Protein AF-A0A2N2WS55-F1 (afdb_monomer)

Nearest PDB structures (foldseek):
  6uf2-assembly1_A  TM=2.578E-01  e=1.483E+00  Synechococcus elongatus PCC 7942 = FACHB-805
  8h7g-assembly1_D  TM=1.633E-01  e=1.801E+00  Homo sapiens
  8a3t-assembly1_T  TM=1.792E-01  e=5.427E+00  Saccharomyces cerevisiae

Structure (mmCIF, N/CA/C/O backbone):
data_AF-A0A2N2WS55-F1
#
_entry.id   AF-A0A2N2WS55-F1
#
loop_
_atom_site.group_PDB
_atom_site.id
_atom_site.type_symbol
_atom_site.label_atom_id
_atom_site.label_alt_id
_atom_site.label_comp_id
_atom_site.label_asym_id
_atom_site.label_entity_id
_atom_site.label_seq_id
_atom_site.pdbx_PDB_ins_code
_atom_site.Cartn_x
_atom_site.Cartn_y
_atom_site.Cartn_z
_atom_site.occupancy
_atom_site.B_iso_or_equiv
_atom_site.auth_seq_id
_atom_site.auth_comp_id
_atom_site.auth_asym_id
_atom_site.auth_atom_id
_atom_site.pdbx_PDB_model_num
ATOM 1 N N . MET A 1 1 ? -8.236 -23.530 -29.341 1.00 35.84 1 MET A N 1
ATOM 2 C CA . MET A 1 1 ? -8.474 -22.969 -27.996 1.00 35.84 1 MET A CA 1
ATOM 3 C C . MET A 1 1 ? -8.747 -21.494 -28.173 1.00 35.84 1 MET A C 1
ATOM 5 O O . MET A 1 1 ? -7.917 -20.788 -28.735 1.00 35.84 1 MET A O 1
ATOM 9 N N . GLU A 1 2 ? -9.977 -21.110 -27.869 1.00 28.36 2 GLU A N 1
ATOM 10 C CA . GLU A 1 2 ? -10.623 -19.877 -28.305 1.00 28.36 2 GLU A CA 1
ATOM 11 C C . GLU A 1 2 ? -9.921 -18.624 -27.778 1.00 28.36 2 GLU A C 1
ATOM 13 O O . GLU A 1 2 ? -9.619 -18.494 -26.592 1.00 28.36 2 GLU A O 1
ATOM 18 N N . GLY A 1 3 ? -9.668 -17.687 -28.695 1.00 39.53 3 GLY A N 1
ATOM 19 C CA . GLY A 1 3 ? -9.249 -16.332 -28.374 1.00 39.53 3 GLY A CA 1
ATOM 20 C C . GLY A 1 3 ? -10.393 -15.612 -27.678 1.00 39.53 3 GLY A C 1
ATOM 21 O O . GLY A 1 3 ? -11.258 -15.031 -28.332 1.00 39.53 3 GLY A O 1
ATOM 22 N N . ASN A 1 4 ? -10.398 -15.678 -26.350 1.00 35.69 4 ASN A N 1
ATOM 23 C CA . ASN A 1 4 ? -11.355 -14.964 -25.529 1.00 35.69 4 ASN A CA 1
ATOM 24 C C . ASN A 1 4 ? -11.135 -13.459 -25.742 1.00 35.69 4 ASN A C 1
ATOM 26 O O . ASN A 1 4 ? -10.085 -12.910 -25.395 1.00 35.69 4 ASN A O 1
ATOM 30 N N . ARG A 1 5 ? -12.096 -12.810 -26.406 1.00 43.97 5 ARG A N 1
ATOM 31 C CA . ARG A 1 5 ? -12.112 -11.362 -26.616 1.00 43.97 5 ARG A CA 1
ATOM 32 C C . ARG A 1 5 ? -12.033 -10.701 -25.244 1.00 43.97 5 ARG A C 1
ATOM 34 O O . ARG A 1 5 ? -12.877 -10.932 -24.388 1.00 43.97 5 ARG A O 1
ATOM 41 N N . THR A 1 6 ? -11.001 -9.891 -25.047 1.00 48.38 6 THR A N 1
ATOM 42 C CA . THR A 1 6 ? -10.741 -9.076 -23.858 1.00 48.38 6 THR A CA 1
ATOM 43 C C . THR A 1 6 ? -11.878 -8.073 -23.637 1.00 48.38 6 THR A C 1
ATOM 45 O O . THR A 1 6 ? -11.770 -6.916 -24.030 1.00 48.38 6 THR A O 1
ATOM 48 N N . SER A 1 7 ? -12.988 -8.504 -23.040 1.00 55.56 7 SER A N 1
ATOM 49 C CA . SER A 1 7 ? -14.155 -7.670 -22.717 1.00 55.56 7 SER A CA 1
ATOM 50 C C . SER A 1 7 ? -14.023 -6.995 -21.344 1.00 55.56 7 SER A C 1
ATOM 52 O O . SER A 1 7 ? -14.990 -6.900 -20.592 1.00 55.56 7 SER A O 1
ATOM 54 N N . GLY A 1 8 ? -12.809 -6.583 -20.980 1.00 60.34 8 GLY A N 1
ATOM 55 C CA . GLY A 1 8 ? -12.537 -5.791 -19.784 1.00 60.34 8 GLY A CA 1
ATOM 56 C C . GLY A 1 8 ? -12.102 -4.390 -20.194 1.00 60.34 8 GLY A C 1
ATOM 57 O O . GLY A 1 8 ? -11.302 -4.242 -21.115 1.00 60.34 8 GLY A O 1
ATOM 58 N N . ASN A 1 9 ? -12.601 -3.355 -19.518 1.00 67.50 9 ASN A N 1
ATOM 59 C CA . ASN A 1 9 ? -11.996 -2.030 -19.619 1.00 67.50 9 ASN A CA 1
ATOM 60 C C . ASN A 1 9 ? -10.645 -2.106 -18.903 1.00 67.50 9 ASN A C 1
ATOM 62 O O . ASN A 1 9 ? -10.599 -2.243 -17.684 1.00 67.50 9 ASN A O 1
ATOM 66 N N . TYR A 1 10 ? -9.547 -2.102 -19.652 1.00 72.62 10 TYR A N 1
ATOM 67 C CA . TYR A 1 10 ? -8.195 -2.070 -19.097 1.00 72.62 10 TYR A CA 1
ATOM 68 C C . TYR A 1 10 ? -7.650 -0.648 -19.191 1.00 72.62 10 TYR A C 1
ATOM 70 O O . TYR A 1 10 ? -7.889 0.045 -20.176 1.00 72.62 10 TYR A O 1
ATOM 78 N N . LEU A 1 11 ? -6.879 -0.227 -18.185 1.00 72.62 11 LEU A N 1
ATOM 79 C CA . LEU A 1 11 ? -6.215 1.081 -18.198 1.00 72.62 11 LEU A CA 1
ATOM 80 C C . LEU A 1 11 ? -5.216 1.204 -19.365 1.00 72.62 11 LEU A C 1
ATOM 82 O O . LEU A 1 11 ? -5.016 2.291 -19.896 1.00 72.62 11 LEU A O 1
ATOM 86 N N . TYR A 1 12 ? -4.618 0.079 -19.772 1.00 77.19 12 TYR A N 1
ATOM 87 C CA . TYR A 1 12 ? -3.685 -0.011 -20.891 1.00 77.19 12 TYR A CA 1
ATOM 88 C C . TYR A 1 12 ? -4.018 -1.212 -21.786 1.00 77.19 12 TYR A C 1
ATOM 90 O O . TYR A 1 12 ? -4.469 -2.243 -21.278 1.00 77.19 12 TYR A O 1
ATOM 98 N N . PRO A 1 13 ? -3.742 -1.144 -23.101 1.00 83.38 13 PRO A N 1
ATOM 99 C CA . PRO A 1 13 ? -3.872 -2.301 -23.979 1.00 83.38 13 PRO A CA 1
ATOM 100 C C . PRO A 1 13 ? -2.900 -3.421 -23.568 1.00 83.38 13 PRO A C 1
ATOM 102 O O . PRO A 1 13 ? -1.682 -3.258 -23.657 1.00 83.38 13 PRO A O 1
ATOM 105 N N . ILE A 1 14 ? -3.427 -4.584 -23.163 1.00 84.12 14 ILE A N 1
ATOM 106 C CA . ILE A 1 14 ? -2.631 -5.709 -22.620 1.00 84.12 14 ILE A CA 1
ATOM 107 C C . ILE A 1 14 ? -1.525 -6.159 -23.582 1.00 84.12 14 ILE A C 1
ATOM 109 O O . ILE A 1 14 ? -0.404 -6.445 -23.160 1.00 84.12 14 ILE A O 1
ATOM 113 N N . ASN A 1 15 ? -1.819 -6.198 -24.884 1.00 85.88 15 ASN A N 1
ATOM 114 C CA . ASN A 1 15 ? -0.849 -6.616 -25.896 1.00 85.88 15 ASN A CA 1
ATOM 115 C C . ASN A 1 15 ? 0.336 -5.638 -25.977 1.00 85.88 15 ASN A C 1
ATOM 117 O O . ASN A 1 15 ? 1.485 -6.069 -25.999 1.00 85.88 15 ASN A O 1
ATOM 121 N N . GLN A 1 16 ? 0.071 -4.326 -25.953 1.00 87.19 16 GLN A N 1
ATOM 122 C CA . GLN A 1 16 ? 1.128 -3.307 -25.980 1.00 87.19 16 GLN A CA 1
ATOM 123 C C . GLN A 1 16 ? 1.955 -3.330 -24.696 1.00 87.19 16 GLN A C 1
ATOM 125 O O . GLN A 1 16 ? 3.177 -3.193 -24.745 1.00 87.19 16 GLN A O 1
ATOM 130 N N . LEU A 1 17 ? 1.300 -3.543 -23.551 1.00 88.25 17 LEU A N 1
ATOM 131 C CA . LEU A 1 17 ? 1.981 -3.666 -22.270 1.00 88.25 17 LEU A CA 1
ATOM 132 C C . LEU A 1 17 ? 2.880 -4.908 -22.228 1.00 88.25 17 LEU A C 1
ATOM 134 O O . LEU A 1 17 ? 4.011 -4.818 -21.761 1.00 88.25 17 LEU A O 1
ATOM 138 N N . SER A 1 18 ? 2.412 -6.039 -22.761 1.00 91.25 18 SER A N 1
ATOM 139 C CA . SER A 1 18 ? 3.186 -7.285 -22.805 1.00 91.25 18 SER A CA 1
ATOM 140 C C . SER A 1 18 ? 4.452 -7.144 -23.649 1.00 91.25 18 SER A C 1
ATOM 142 O O . SER A 1 18 ? 5.532 -7.527 -23.198 1.00 91.25 18 SER A O 1
ATOM 144 N N . GLU A 1 19 ? 4.349 -6.524 -24.827 1.00 90.75 19 GLU A N 1
ATOM 145 C CA . GLU A 1 19 ? 5.512 -6.266 -25.686 1.00 90.75 19 GLU A CA 1
ATOM 146 C C . GLU A 1 19 ? 6.464 -5.227 -25.079 1.00 90.75 19 GLU A C 1
ATOM 148 O O . GLU A 1 19 ? 7.679 -5.430 -25.067 1.00 90.75 19 GLU A O 1
ATOM 153 N N . SER A 1 20 ? 5.927 -4.146 -24.502 1.00 91.06 20 SER A N 1
ATOM 154 C CA . SER A 1 20 ? 6.742 -3.110 -23.852 1.00 91.06 20 SER A CA 1
ATOM 155 C C . SER A 1 20 ? 7.509 -3.671 -22.653 1.00 91.06 20 SER A C 1
ATOM 157 O O . SER A 1 20 ? 8.705 -3.411 -22.501 1.00 91.06 20 SER A O 1
ATOM 159 N N . PHE A 1 21 ? 6.847 -4.483 -21.825 1.00 93.38 21 PHE A N 1
ATOM 160 C CA . PHE A 1 21 ? 7.465 -5.136 -20.674 1.00 93.38 21 PHE A CA 1
ATOM 161 C C . PHE A 1 21 ? 8.551 -6.123 -21.108 1.00 93.38 21 PHE A C 1
ATOM 163 O O . PHE A 1 21 ? 9.670 -6.062 -20.598 1.00 93.38 21 PHE A O 1
ATOM 170 N N . LYS A 1 22 ? 8.257 -6.980 -22.093 1.00 94.50 22 LYS A N 1
ATOM 171 C CA . LYS A 1 22 ? 9.228 -7.912 -22.683 1.00 94.50 22 LYS A CA 1
ATOM 172 C C . LYS A 1 22 ? 10.479 -7.180 -23.170 1.00 94.50 22 LYS A C 1
ATOM 174 O O . LYS A 1 22 ? 11.591 -7.584 -22.828 1.00 94.50 22 LYS A O 1
ATOM 179 N N . ALA A 1 23 ? 10.310 -6.097 -23.930 1.00 93.00 23 ALA A N 1
ATOM 180 C CA . ALA A 1 23 ? 11.423 -5.316 -24.459 1.00 93.00 23 ALA A CA 1
ATOM 181 C C . ALA A 1 23 ? 12.286 -4.714 -23.338 1.00 93.00 23 ALA A C 1
ATOM 183 O O . ALA A 1 23 ? 13.502 -4.914 -23.322 1.00 93.00 23 ALA A O 1
ATOM 184 N N . GLN A 1 24 ? 11.663 -4.033 -22.370 1.00 94.69 24 GLN A N 1
ATOM 185 C CA . GLN A 1 24 ? 12.387 -3.399 -21.263 1.00 94.69 24 GLN A CA 1
ATOM 186 C C . GLN A 1 24 ? 13.094 -4.421 -20.365 1.00 94.69 24 GLN A C 1
ATOM 188 O O . GLN A 1 24 ? 14.257 -4.229 -20.001 1.00 94.69 24 GLN A O 1
ATOM 193 N N . PHE A 1 25 ? 12.421 -5.523 -20.031 1.00 95.38 25 PHE A N 1
ATOM 194 C CA . PHE A 1 25 ? 12.982 -6.567 -19.181 1.00 95.38 25 PHE A CA 1
ATOM 195 C C . PHE A 1 25 ? 14.177 -7.254 -19.848 1.00 95.38 25 PHE A C 1
ATOM 197 O O . PHE A 1 25 ? 15.249 -7.347 -19.248 1.00 95.38 25 PHE A O 1
ATOM 204 N N . LEU A 1 26 ? 14.028 -7.698 -21.101 1.00 95.19 26 LEU A N 1
ATOM 205 C CA . LEU A 1 26 ? 15.097 -8.404 -21.808 1.00 95.19 26 LEU A CA 1
ATOM 206 C C . LEU A 1 26 ? 16.283 -7.490 -22.133 1.00 95.19 26 LEU A C 1
ATOM 208 O O . LEU A 1 26 ? 17.421 -7.963 -22.144 1.00 95.19 26 LEU A O 1
ATOM 212 N N . ASP A 1 27 ? 16.057 -6.200 -22.388 1.00 94.75 27 ASP A N 1
ATOM 213 C CA . ASP A 1 27 ? 17.151 -5.240 -22.547 1.00 94.75 27 ASP A CA 1
ATOM 214 C C . ASP A 1 27 ? 17.912 -5.024 -21.226 1.00 94.75 27 ASP A C 1
ATOM 216 O O . ASP A 1 27 ? 19.143 -5.121 -21.190 1.00 94.75 27 ASP A O 1
ATOM 220 N N . SER A 1 28 ? 17.196 -4.844 -20.112 1.00 95.69 28 SER A N 1
ATOM 221 C CA . SER A 1 28 ? 17.802 -4.746 -18.775 1.00 95.69 28 SER A CA 1
ATOM 222 C C . SER A 1 28 ? 18.598 -6.008 -18.401 1.00 95.69 28 SER A C 1
ATOM 224 O O . SER A 1 28 ? 19.742 -5.926 -17.932 1.00 95.69 28 SER A O 1
ATOM 226 N N . LEU A 1 29 ? 18.050 -7.190 -18.703 1.00 95.38 29 LEU A N 1
ATOM 227 C CA . LEU A 1 29 ? 18.714 -8.477 -18.501 1.00 95.38 29 LEU A CA 1
ATOM 228 C C . LEU A 1 29 ? 19.998 -8.583 -19.336 1.00 95.38 29 LEU A C 1
ATOM 230 O O . LEU A 1 29 ? 21.058 -8.893 -18.793 1.00 95.38 29 LEU A O 1
ATOM 234 N N . LYS A 1 30 ? 19.945 -8.246 -20.633 1.00 94.62 30 LYS A N 1
ATOM 235 C CA . LYS A 1 30 ? 21.127 -8.215 -21.518 1.00 94.62 30 LYS A CA 1
ATOM 236 C C . LYS A 1 30 ? 22.213 -7.275 -21.001 1.00 94.62 30 LYS A C 1
ATOM 238 O O . LYS A 1 30 ? 23.398 -7.597 -21.086 1.00 94.62 30 LYS A O 1
ATOM 243 N N . ARG A 1 31 ? 21.848 -6.089 -20.503 1.00 94.94 31 ARG A N 1
ATOM 244 C CA . ARG A 1 31 ? 22.815 -5.139 -19.919 1.00 94.94 31 ARG A CA 1
ATOM 245 C C . ARG A 1 31 ? 23.494 -5.736 -18.687 1.00 94.94 31 ARG A C 1
ATOM 247 O O . ARG A 1 31 ? 24.709 -5.625 -18.556 1.00 94.94 31 ARG A O 1
ATOM 254 N N . THR A 1 32 ? 22.732 -6.403 -17.826 1.00 95.56 32 THR A N 1
ATOM 255 C CA . THR A 1 32 ? 23.257 -7.043 -16.611 1.00 95.56 32 THR A CA 1
ATOM 256 C C . THR A 1 32 ? 24.177 -8.221 -16.938 1.00 95.56 32 THR A C 1
ATOM 258 O O . THR A 1 32 ? 25.280 -8.299 -16.405 1.00 95.56 32 THR A O 1
ATOM 261 N N . LEU A 1 33 ? 23.781 -9.091 -17.871 1.00 94.62 33 LEU A N 1
ATOM 262 C CA . LEU A 1 33 ? 24.584 -10.245 -18.290 1.00 94.62 33 LEU A CA 1
ATOM 263 C C . LEU A 1 33 ? 25.893 -9.842 -18.975 1.00 94.62 33 LEU A C 1
ATOM 265 O O . LEU A 1 33 ? 26.915 -10.488 -18.754 1.00 94.62 33 LEU A O 1
ATOM 269 N N . ARG A 1 34 ? 25.886 -8.758 -19.763 1.00 94.00 34 ARG A N 1
ATOM 270 C CA . ARG A 1 34 ? 27.109 -8.195 -20.357 1.00 94.00 34 ARG A CA 1
ATOM 271 C C . ARG A 1 34 ? 28.075 -7.670 -19.299 1.00 94.00 34 ARG A C 1
ATOM 273 O O . ARG A 1 34 ? 29.259 -7.956 -19.390 1.00 94.00 34 ARG A O 1
ATOM 280 N N . LYS A 1 35 ? 27.575 -6.972 -18.274 1.00 95.25 35 LYS A N 1
ATOM 281 C CA . LYS A 1 35 ? 28.405 -6.496 -17.151 1.00 95.25 35 LYS A CA 1
ATOM 282 C C . LYS A 1 35 ? 29.045 -7.629 -16.345 1.00 95.25 35 LYS A C 1
ATOM 284 O O . LYS A 1 35 ? 30.077 -7.414 -15.732 1.00 95.25 35 LYS A O 1
ATOM 289 N N . GLN A 1 36 ? 28.413 -8.800 -16.314 1.00 94.62 36 GLN A N 1
ATOM 290 C CA . GLN A 1 36 ? 28.923 -9.983 -15.620 1.00 94.62 36 GLN A CA 1
ATOM 291 C C . GLN A 1 36 ? 29.721 -10.923 -16.536 1.00 94.62 36 GLN A C 1
ATOM 293 O O . GLN A 1 36 ? 30.057 -12.016 -16.098 1.00 94.62 36 GLN A O 1
ATOM 298 N N . GLU A 1 37 ? 29.942 -10.556 -17.805 1.00 92.62 37 GLU A N 1
ATOM 299 C CA . GLU A 1 37 ? 30.615 -11.387 -18.820 1.00 92.62 37 GLU A CA 1
ATOM 300 C C . GLU A 1 37 ? 29.962 -12.766 -19.065 1.00 92.62 37 GLU A C 1
ATOM 302 O O . GLU A 1 37 ? 30.536 -13.652 -19.688 1.00 92.62 37 GLU A O 1
ATOM 307 N N . LYS A 1 38 ? 28.702 -12.949 -18.649 1.00 93.50 38 LYS A N 1
ATOM 308 C CA . LYS A 1 38 ? 27.941 -14.208 -18.789 1.00 93.50 38 LYS A CA 1
ATOM 309 C C . LYS A 1 38 ? 27.056 -14.246 -20.032 1.00 93.50 38 LYS A C 1
ATOM 311 O O . LYS A 1 38 ? 26.247 -15.155 -20.189 1.00 93.50 38 LYS A O 1
ATOM 316 N N . MET A 1 39 ? 27.159 -13.251 -20.912 1.00 91.62 39 MET A N 1
ATOM 317 C CA . MET A 1 39 ? 26.261 -13.119 -22.063 1.00 91.62 39 MET A CA 1
ATOM 318 C C . MET A 1 39 ? 26.332 -14.326 -23.010 1.00 91.62 39 MET A C 1
ATOM 320 O O . MET A 1 39 ? 25.302 -14.732 -23.539 1.00 91.62 39 MET A O 1
ATOM 324 N N . SER A 1 40 ? 27.516 -14.911 -23.193 1.00 90.75 40 SER A N 1
ATOM 325 C CA . SER A 1 40 ? 27.724 -16.097 -24.033 1.00 90.75 40 SER A CA 1
ATOM 326 C C . SER A 1 40 ? 26.955 -17.318 -23.521 1.00 90.75 40 SER A C 1
ATOM 328 O O . SER A 1 40 ? 26.331 -18.014 -24.311 1.00 90.75 40 SER A O 1
ATOM 330 N N . LEU A 1 41 ? 26.922 -17.527 -22.201 1.00 92.38 41 LEU A N 1
ATOM 331 C CA . LEU A 1 41 ? 26.254 -18.671 -21.564 1.00 92.38 41 LEU A CA 1
ATOM 332 C C . LEU A 1 41 ? 24.728 -18.646 -21.721 1.00 92.38 41 LEU A C 1
ATOM 334 O O . LEU A 1 41 ? 24.087 -19.690 -21.723 1.00 92.38 41 LEU A O 1
ATOM 338 N N . PHE A 1 42 ? 24.140 -17.452 -21.824 1.00 92.50 42 PHE A N 1
ATOM 339 C CA . PHE A 1 42 ? 22.687 -17.263 -21.857 1.00 92.50 42 PHE A CA 1
ATOM 340 C C . PHE A 1 42 ? 22.180 -16.726 -23.196 1.00 92.50 42 PHE A C 1
ATOM 342 O O . PHE A 1 42 ? 21.001 -16.382 -23.298 1.00 92.50 42 PHE A O 1
ATOM 349 N N . PHE A 1 43 ? 23.039 -16.627 -24.216 1.00 92.12 43 PHE A N 1
ATOM 350 C CA . PHE A 1 43 ? 22.680 -16.014 -25.492 1.00 92.12 43 PHE A CA 1
ATOM 351 C C . PHE A 1 43 ? 21.456 -16.694 -26.111 1.00 92.12 43 PHE A C 1
ATOM 353 O O . PHE A 1 43 ? 20.457 -16.022 -26.371 1.00 92.12 43 PHE A O 1
ATOM 360 N N . ASP A 1 44 ? 21.489 -18.019 -26.245 1.00 93.00 44 ASP A N 1
ATOM 361 C CA . ASP A 1 44 ? 20.403 -18.790 -26.855 1.00 93.00 44 ASP A CA 1
ATOM 362 C C . ASP A 1 44 ? 19.104 -18.693 -26.052 1.00 93.00 44 ASP A C 1
ATOM 364 O O . ASP A 1 44 ? 18.036 -18.462 -26.620 1.00 93.00 44 ASP A O 1
ATOM 368 N N . THR A 1 45 ? 19.190 -18.756 -24.722 1.00 94.06 45 THR A N 1
ATOM 369 C CA . THR A 1 45 ? 18.036 -18.607 -23.822 1.00 94.06 45 THR A CA 1
ATOM 370 C C . THR A 1 45 ? 17.398 -17.227 -23.950 1.00 94.06 45 THR A C 1
ATOM 372 O O . THR A 1 45 ? 16.173 -17.101 -24.004 1.00 94.06 45 THR A O 1
ATOM 375 N N . VAL A 1 46 ? 18.216 -16.176 -24.045 1.00 93.69 46 VAL A N 1
ATOM 376 C CA . VAL A 1 46 ? 17.729 -14.811 -24.253 1.00 93.69 46 VAL A CA 1
ATOM 377 C C . VAL A 1 46 ? 17.066 -14.695 -25.625 1.00 93.69 46 VAL A C 1
ATOM 379 O O . VAL A 1 46 ? 15.966 -14.152 -25.709 1.00 93.69 46 VAL A O 1
ATOM 382 N N . GLN A 1 47 ? 17.670 -15.230 -26.690 1.00 93.50 47 GLN A N 1
ATOM 383 C CA . GLN A 1 47 ? 17.062 -15.220 -28.027 1.00 93.50 47 GLN A CA 1
ATOM 384 C C . GLN A 1 47 ? 15.744 -16.002 -28.070 1.00 93.50 47 GLN A C 1
ATOM 386 O O . GLN A 1 47 ? 14.776 -15.548 -28.681 1.00 93.50 47 GLN A O 1
ATOM 391 N N . MET A 1 48 ? 15.669 -17.138 -27.378 1.00 95.38 48 MET A N 1
ATOM 392 C CA . MET A 1 48 ? 14.433 -17.900 -27.220 1.00 95.38 48 MET A CA 1
ATOM 393 C C . MET A 1 48 ? 13.364 -17.064 -26.507 1.00 95.38 48 MET A C 1
ATOM 395 O O . MET A 1 48 ? 12.243 -16.962 -27.000 1.00 95.38 48 MET A O 1
ATOM 399 N N . ALA A 1 49 ? 13.719 -16.362 -25.426 1.00 93.88 49 ALA A N 1
ATOM 400 C CA . ALA A 1 49 ? 12.799 -15.475 -24.716 1.00 93.88 49 ALA A CA 1
ATOM 401 C C . ALA A 1 49 ? 12.288 -14.304 -25.583 1.00 93.88 49 ALA A C 1
ATOM 403 O O . ALA A 1 49 ? 11.138 -13.886 -25.419 1.00 93.88 49 ALA A O 1
ATOM 404 N N . TYR A 1 50 ? 13.094 -13.804 -26.531 1.00 92.62 50 TYR A N 1
ATOM 405 C CA . TYR A 1 50 ? 12.654 -12.823 -27.537 1.00 92.62 50 TYR A CA 1
ATOM 406 C C . TYR A 1 50 ? 11.647 -13.403 -28.538 1.00 92.62 50 TYR A C 1
ATOM 408 O O . TYR A 1 50 ? 10.784 -12.667 -29.013 1.00 92.62 50 TYR A O 1
ATOM 416 N N . LYS A 1 51 ? 11.727 -14.696 -28.863 1.00 92.81 51 LYS A N 1
ATOM 417 C CA . LYS A 1 51 ? 10.797 -15.356 -29.796 1.00 92.81 51 LYS A CA 1
ATOM 418 C C . LYS A 1 51 ? 9.492 -15.780 -29.124 1.00 92.81 51 LYS A C 1
ATOM 420 O O . LYS A 1 51 ? 8.450 -15.800 -29.773 1.00 92.81 51 LYS A O 1
ATOM 425 N N . THR A 1 52 ? 9.528 -16.078 -27.828 1.00 93.44 52 THR A N 1
ATOM 426 C CA . THR A 1 52 ? 8.337 -16.455 -27.063 1.00 93.44 52 THR A CA 1
ATOM 427 C C . THR A 1 52 ? 7.334 -15.301 -26.997 1.00 93.44 52 THR A C 1
ATOM 429 O O . THR A 1 52 ? 7.701 -14.126 -26.867 1.00 93.44 52 THR A O 1
ATOM 432 N N . ARG A 1 53 ? 6.041 -15.635 -27.070 1.00 91.06 53 ARG A N 1
ATOM 433 C CA . ARG A 1 53 ? 4.949 -14.692 -26.813 1.00 91.06 53 ARG A CA 1
ATOM 434 C C . ARG A 1 53 ? 4.809 -14.487 -25.308 1.00 91.06 53 ARG A C 1
ATOM 436 O O . ARG A 1 53 ? 4.541 -15.440 -24.583 1.00 91.06 53 ARG A O 1
ATOM 443 N N . TRP A 1 54 ? 4.986 -13.252 -24.850 1.00 93.44 54 TRP A N 1
ATOM 444 C CA . TRP A 1 54 ? 4.811 -12.905 -23.442 1.00 93.44 54 TRP A CA 1
ATOM 445 C C . TRP A 1 54 ? 3.359 -12.506 -23.201 1.00 93.44 54 TRP A C 1
ATOM 447 O O . TRP A 1 54 ? 2.748 -11.830 -24.027 1.00 93.44 54 TRP A O 1
ATOM 457 N N . VAL A 1 55 ? 2.810 -12.938 -22.071 1.00 89.50 55 VAL A N 1
ATOM 458 C CA . VAL A 1 55 ? 1.469 -12.561 -21.624 1.00 89.50 55 VAL A CA 1
ATOM 459 C C . VAL A 1 55 ? 1.618 -11.948 -20.244 1.00 89.50 55 VAL A C 1
ATOM 461 O O . VAL A 1 55 ? 2.024 -12.626 -19.302 1.00 89.50 55 VAL A O 1
ATOM 464 N N . VAL A 1 56 ? 1.322 -10.657 -20.130 1.00 87.19 56 VAL A N 1
ATOM 465 C CA . VAL A 1 56 ? 1.249 -9.985 -18.833 1.00 87.19 56 VAL A CA 1
ATOM 466 C C . VAL A 1 56 ? -0.156 -10.167 -18.277 1.00 87.19 56 VAL A C 1
ATOM 468 O O . VAL A 1 56 ? -1.146 -9.878 -18.948 1.00 87.19 56 VAL A O 1
ATOM 471 N N . HIS A 1 57 ? -0.239 -10.646 -17.037 1.00 83.19 57 HIS A N 1
ATOM 472 C CA . HIS A 1 57 ? -1.496 -10.677 -16.308 1.00 83.19 57 HIS A CA 1
ATOM 473 C C . HIS A 1 57 ? -1.871 -9.252 -15.893 1.00 83.19 57 HIS A C 1
ATOM 475 O O . HIS A 1 57 ? -1.203 -8.641 -15.057 1.00 83.19 57 HIS A O 1
ATOM 481 N N . CYS A 1 58 ? -2.943 -8.728 -16.479 1.00 78.81 58 CYS A N 1
ATOM 482 C CA . CYS A 1 58 ? -3.539 -7.464 -16.075 1.00 78.81 58 CYS A CA 1
ATOM 483 C C . CYS A 1 58 ? -4.930 -7.720 -15.525 1.00 78.81 58 CYS A C 1
ATOM 485 O O . CYS A 1 58 ? -5.756 -8.351 -16.182 1.00 78.81 58 CYS A O 1
ATOM 487 N N . GLU A 1 59 ? -5.201 -7.170 -14.349 1.00 78.19 59 GLU A N 1
ATOM 488 C CA . GLU A 1 59 ? -6.570 -7.048 -13.876 1.00 78.19 59 GLU A CA 1
ATOM 489 C C . GLU A 1 59 ? -7.262 -5.909 -14.644 1.00 78.19 59 GLU A C 1
ATOM 491 O O . GLU A 1 59 ? -6.613 -4.906 -14.977 1.00 78.19 59 GLU A O 1
ATOM 496 N N . PRO A 1 60 ? -8.555 -6.052 -14.985 1.00 75.31 60 PRO A N 1
ATOM 497 C CA . PRO A 1 60 ? -9.325 -4.955 -15.557 1.00 75.31 60 PRO A CA 1
ATOM 498 C C . PRO A 1 60 ? -9.252 -3.740 -14.631 1.00 75.31 60 PRO A C 1
ATOM 500 O O . PRO A 1 60 ? -9.130 -3.884 -13.411 1.00 75.31 60 PRO A O 1
ATOM 503 N N . SER A 1 61 ? -9.301 -2.536 -15.209 1.00 67.94 61 SER A N 1
ATOM 504 C CA . SER A 1 61 ? -9.295 -1.310 -14.414 1.00 67.94 61 SER A CA 1
ATOM 505 C C . SER A 1 61 ? -10.388 -1.414 -13.361 1.00 67.94 61 SER A C 1
ATOM 507 O O . SER A 1 61 ? -11.494 -1.861 -13.683 1.00 67.94 61 SER A O 1
ATOM 509 N N . LEU A 1 62 ? -10.068 -1.009 -12.126 1.00 63.72 62 LEU A N 1
ATOM 510 C CA . LEU A 1 62 ? -11.041 -0.873 -11.047 1.00 63.72 62 LEU A CA 1
ATOM 511 C C . LEU A 1 62 ? -12.324 -0.280 -11.644 1.00 63.72 62 LEU A C 1
ATOM 513 O O . LEU A 1 62 ? -12.257 0.746 -12.324 1.00 63.72 62 LEU A O 1
ATOM 517 N N . ALA A 1 63 ? -13.457 -0.967 -11.457 1.00 66.50 63 ALA A N 1
ATOM 518 C CA . ALA A 1 63 ? -14.773 -0.496 -11.897 1.00 66.50 63 ALA A CA 1
ATOM 519 C C . ALA A 1 63 ? -14.953 0.996 -11.562 1.00 66.50 63 ALA A C 1
ATOM 521 O O . ALA A 1 63 ? -14.328 1.416 -10.604 1.00 66.50 63 ALA A O 1
ATOM 522 N N . ASN A 1 64 ? -15.777 1.738 -12.323 1.00 72.00 64 ASN A N 1
ATOM 523 C CA . ASN A 1 64 ? -16.235 3.139 -12.146 1.00 72.00 64 ASN A CA 1
ATOM 524 C C . ASN A 1 64 ? -15.343 4.086 -11.290 1.00 72.00 64 ASN A C 1
ATOM 526 O O . ASN A 1 64 ? -15.023 3.806 -10.140 1.00 72.00 64 ASN A O 1
ATOM 530 N N . ALA A 1 65 ? -15.062 5.298 -11.781 1.00 77.88 65 ALA A N 1
ATOM 531 C CA . ALA A 1 65 ? -14.428 6.379 -11.016 1.00 77.88 65 ALA A CA 1
ATOM 532 C C . ALA A 1 65 ? -14.896 6.481 -9.543 1.00 77.88 65 ALA A C 1
ATOM 534 O O . ALA A 1 65 ? -14.056 6.619 -8.655 1.00 77.88 65 ALA A O 1
ATOM 535 N N . ASP A 1 66 ? -16.190 6.297 -9.255 1.00 80.94 66 ASP A N 1
ATOM 536 C CA . ASP A 1 66 ? -16.725 6.274 -7.883 1.00 80.94 66 ASP A CA 1
ATOM 537 C C . ASP A 1 66 ? -16.072 5.222 -6.976 1.00 80.94 66 ASP A C 1
ATOM 539 O O . ASP A 1 66 ? -15.784 5.478 -5.805 1.00 80.94 66 ASP A O 1
ATOM 543 N N . HIS A 1 67 ? -15.817 4.022 -7.495 1.00 79.56 67 HIS A N 1
ATOM 544 C CA . HIS A 1 67 ? -15.170 2.953 -6.742 1.00 79.56 67 HIS A CA 1
ATOM 545 C C . HIS A 1 67 ? -13.690 3.265 -6.508 1.00 79.56 67 HIS A C 1
ATOM 547 O O . HIS A 1 67 ? -13.190 3.003 -5.415 1.00 79.56 67 HIS A O 1
ATOM 553 N N . VAL A 1 68 ? -13.009 3.898 -7.469 1.00 80.12 68 VAL A N 1
ATOM 554 C CA . VAL A 1 68 ? -11.632 4.390 -7.290 1.00 80.12 68 VAL A CA 1
ATOM 555 C C . VAL A 1 68 ? -11.580 5.481 -6.222 1.00 80.12 68 VAL A C 1
ATOM 557 O O . VAL A 1 68 ? -10.746 5.409 -5.320 1.00 80.12 68 VAL A O 1
ATOM 560 N N . VAL A 1 69 ? -12.499 6.451 -6.258 1.00 81.88 69 VAL A N 1
ATOM 561 C CA . VAL A 1 69 ? -12.595 7.507 -5.237 1.00 81.88 69 VAL A CA 1
ATOM 562 C C . VAL A 1 69 ? -12.908 6.905 -3.870 1.00 81.88 69 VAL A C 1
ATOM 564 O O . VAL A 1 69 ? -12.255 7.242 -2.883 1.00 81.88 69 VAL A O 1
ATOM 567 N N . LYS A 1 70 ? -13.852 5.962 -3.792 1.00 82.38 70 LYS A N 1
ATOM 568 C CA . LYS A 1 70 ? -14.198 5.264 -2.548 1.00 82.38 70 LYS A CA 1
ATOM 569 C C . LYS A 1 70 ? -13.042 4.421 -2.016 1.00 82.38 70 LYS A C 1
ATOM 571 O O . LYS A 1 70 ? -12.869 4.344 -0.799 1.00 82.38 70 LYS A O 1
ATOM 576 N N . TYR A 1 71 ? -12.275 3.785 -2.898 1.00 81.25 71 TYR A N 1
ATOM 577 C CA . TYR A 1 71 ? -11.065 3.054 -2.545 1.00 81.25 71 TYR A CA 1
ATOM 578 C C . TYR A 1 71 ? -10.043 4.033 -1.966 1.00 81.25 71 TYR A C 1
ATOM 580 O O . TYR A 1 71 ? -9.729 3.943 -0.782 1.00 81.25 71 TYR A O 1
ATOM 588 N N . LEU A 1 72 ? -9.624 5.042 -2.733 1.00 78.62 72 LEU A N 1
ATOM 589 C CA . LEU A 1 72 ? -8.642 6.040 -2.301 1.00 78.62 72 LEU A CA 1
ATOM 590 C C . LEU A 1 72 ? -9.056 6.737 -1.001 1.00 78.62 72 LEU A C 1
ATOM 592 O O . LEU A 1 72 ? -8.262 6.781 -0.067 1.00 78.62 72 LEU A O 1
ATOM 596 N N . GLY A 1 73 ? -10.307 7.187 -0.889 1.00 80.19 73 GLY A N 1
ATOM 597 C CA . GLY A 1 73 ? -10.841 7.827 0.314 1.00 80.19 73 GLY A CA 1
ATOM 598 C C . GLY A 1 73 ? -10.749 6.945 1.563 1.00 80.19 73 GLY A C 1
ATOM 599 O O . GLY A 1 73 ? -10.495 7.438 2.663 1.00 80.19 73 GLY A O 1
ATOM 600 N N . GLN A 1 74 ? -10.891 5.623 1.420 1.00 77.38 74 GLN A N 1
ATOM 601 C CA . GLN A 1 74 ? -10.657 4.706 2.537 1.00 77.38 74 GLN A CA 1
ATOM 602 C C . GLN A 1 74 ? -9.180 4.659 2.932 1.00 77.38 74 GLN A C 1
ATOM 604 O O . GLN A 1 74 ? -8.896 4.679 4.126 1.00 77.38 74 GLN A O 1
ATOM 609 N N . TYR A 1 75 ? -8.250 4.652 1.977 1.00 74.25 75 TYR A N 1
ATOM 610 C CA . TYR A 1 75 ? -6.813 4.639 2.277 1.00 74.25 75 TYR A CA 1
ATOM 611 C C . TYR A 1 75 ? -6.301 5.966 2.839 1.00 74.25 75 TYR A C 1
ATOM 613 O O . TYR A 1 75 ? -5.363 5.961 3.634 1.00 74.25 75 TYR A O 1
ATOM 621 N N . THR A 1 76 ? -6.907 7.098 2.478 1.00 76.19 76 THR A N 1
ATOM 622 C CA . THR A 1 76 ? -6.509 8.411 3.001 1.00 76.19 76 THR A CA 1
ATOM 623 C C . THR A 1 76 ? -7.079 8.662 4.397 1.00 76.19 76 THR A C 1
ATOM 625 O O . THR A 1 76 ? -6.350 9.078 5.302 1.00 76.19 76 THR A O 1
ATOM 628 N N . HIS A 1 77 ? -8.361 8.359 4.617 1.00 72.88 77 HIS A N 1
ATOM 629 C CA . HIS A 1 77 ? -9.045 8.735 5.856 1.00 72.88 77 HIS A CA 1
ATOM 630 C C . HIS A 1 77 ? -9.083 7.633 6.914 1.00 72.88 77 HIS A C 1
ATOM 632 O O . HIS A 1 77 ? -9.073 7.950 8.103 1.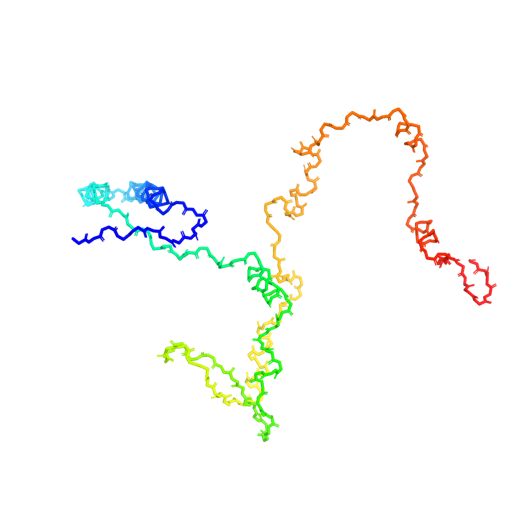00 72.88 77 HIS A O 1
ATOM 638 N N . ARG A 1 78 ? -9.105 6.347 6.541 1.00 73.38 78 ARG A N 1
ATOM 639 C CA . ARG A 1 78 ? -9.189 5.270 7.542 1.00 73.38 78 ARG A CA 1
ATOM 640 C C . ARG A 1 78 ? -7.818 4.945 8.135 1.00 73.38 78 ARG A C 1
ATOM 642 O O . ARG A 1 78 ? -6.770 5.155 7.521 1.00 73.38 78 ARG A O 1
ATOM 649 N N . VAL A 1 79 ? -7.843 4.496 9.387 1.00 77.50 79 VAL A N 1
ATOM 650 C CA . VAL A 1 79 ? -6.686 3.973 10.136 1.00 77.50 79 VAL A CA 1
ATOM 651 C C . VAL A 1 79 ? -6.657 2.440 9.959 1.00 77.50 79 VAL A C 1
ATOM 653 O O . VAL A 1 79 ? -7.310 1.916 9.058 1.00 77.50 79 VAL A O 1
ATOM 656 N N . ALA A 1 80 ? -5.920 1.718 10.804 1.00 83.50 80 ALA A N 1
ATOM 657 C CA . ALA A 1 80 ? -5.769 0.261 10.819 1.00 83.50 80 ALA A CA 1
ATOM 658 C C . ALA A 1 80 ? -7.083 -0.531 10.679 1.00 83.50 80 ALA A C 1
ATOM 660 O O . ALA A 1 80 ? -7.163 -1.503 9.929 1.00 83.50 80 ALA A O 1
ATOM 661 N N . ILE A 1 81 ? -8.120 -0.136 11.426 1.00 88.81 81 ILE A N 1
ATOM 662 C CA . ILE A 1 81 ? -9.389 -0.859 11.516 1.00 88.81 81 ILE A CA 1
ATOM 663 C C . ILE A 1 81 ? -10.548 0.111 11.768 1.00 88.81 81 ILE A C 1
ATOM 665 O O . ILE A 1 81 ? -10.378 1.166 12.370 1.00 88.81 81 ILE A O 1
ATOM 669 N N . THR A 1 82 ? -11.740 -0.229 11.279 1.00 87.00 82 THR A N 1
ATOM 670 C CA . THR A 1 82 ? -12.974 0.535 11.520 1.00 87.00 82 THR A CA 1
ATOM 671 C C . THR A 1 82 ? -13.703 0.023 12.757 1.00 87.00 82 THR A C 1
ATOM 673 O O . THR A 1 82 ? -13.802 -1.193 12.903 1.00 87.00 82 THR A O 1
ATOM 676 N N . ASN A 1 83 ? -14.355 0.901 13.525 1.00 88.75 83 ASN A N 1
ATOM 677 C CA . ASN A 1 83 ? -15.122 0.514 14.722 1.00 88.75 83 ASN A CA 1
ATOM 678 C C . ASN A 1 83 ? -16.148 -0.596 14.460 1.00 88.75 83 ASN A C 1
ATOM 680 O O . ASN A 1 83 ? -16.227 -1.527 15.241 1.00 88.75 83 ASN A O 1
ATOM 684 N N . LYS A 1 84 ? -16.836 -0.591 13.306 1.00 90.19 84 LYS A N 1
ATOM 685 C CA . LYS A 1 84 ? -17.799 -1.654 12.948 1.00 90.19 84 LYS A CA 1
ATOM 686 C C . LYS A 1 84 ? -17.212 -3.072 12.887 1.00 90.19 84 LYS A C 1
ATOM 688 O O . LYS A 1 84 ? -17.956 -4.032 12.741 1.00 90.19 84 LYS A O 1
ATOM 693 N N . ARG A 1 85 ? -15.882 -3.197 12.818 1.00 92.19 85 ARG A N 1
ATOM 694 C CA . ARG A 1 85 ? -15.192 -4.491 12.782 1.00 92.19 85 ARG A CA 1
ATOM 695 C C . ARG A 1 85 ? -14.832 -4.970 14.179 1.00 92.19 85 ARG A C 1
ATOM 697 O O . ARG A 1 85 ? -14.502 -6.138 14.290 1.00 92.19 85 ARG A O 1
ATOM 704 N N . ILE A 1 86 ? -14.870 -4.113 15.195 1.00 94.94 86 ILE A N 1
ATOM 705 C CA . ILE A 1 86 ? -14.707 -4.509 16.592 1.00 94.94 86 ILE A CA 1
ATOM 706 C C . ILE A 1 86 ? -16.065 -5.039 17.046 1.00 94.94 86 ILE A C 1
ATOM 708 O O . ILE A 1 86 ? -17.064 -4.333 16.951 1.00 94.94 86 ILE A O 1
ATOM 712 N N . LEU A 1 87 ? -16.095 -6.308 17.437 1.00 96.38 87 LEU A N 1
ATOM 713 C CA . LEU A 1 87 ? -17.306 -7.008 17.850 1.00 96.38 87 LEU A CA 1
ATOM 714 C C . LEU A 1 87 ? -17.512 -6.916 19.356 1.00 96.38 87 LEU A C 1
ATOM 716 O O . LEU A 1 87 ? -18.640 -6.734 19.793 1.00 96.38 87 LEU A O 1
ATOM 720 N N . ASP A 1 88 ? -16.429 -7.043 20.123 1.00 96.19 88 ASP A N 1
ATOM 721 C CA . ASP A 1 88 ? -16.489 -7.069 21.580 1.00 96.19 88 ASP A CA 1
ATOM 722 C C . ASP A 1 88 ? -15.159 -6.638 22.213 1.00 96.19 88 ASP A C 1
ATOM 724 O O . ASP A 1 88 ? -14.084 -6.814 21.620 1.00 96.19 88 ASP A O 1
ATOM 728 N N . ILE A 1 89 ? -15.252 -6.068 23.415 1.00 95.69 89 ILE A N 1
ATOM 729 C CA . ILE A 1 89 ? -14.127 -5.699 24.274 1.00 95.69 89 ILE A CA 1
ATOM 730 C C . ILE A 1 89 ? -14.489 -6.117 25.701 1.00 95.69 89 ILE A C 1
ATOM 732 O O . ILE A 1 89 ? -15.191 -5.392 26.405 1.00 95.69 89 ILE A O 1
ATOM 736 N N . ALA A 1 90 ? -13.984 -7.270 26.127 1.00 94.88 90 ALA A N 1
ATOM 737 C CA . ALA A 1 90 ? -14.246 -7.845 27.441 1.00 94.88 90 ALA A CA 1
ATOM 738 C C . ALA A 1 90 ? -12.994 -8.551 27.974 1.00 94.88 90 ALA A C 1
ATOM 740 O O . ALA A 1 90 ? -12.156 -9.013 27.198 1.00 94.88 90 ALA A O 1
ATOM 741 N N . ASP A 1 91 ? -12.847 -8.606 29.300 1.00 94.12 91 ASP A N 1
ATOM 742 C CA . ASP A 1 91 ? -11.791 -9.363 29.995 1.00 94.12 91 ASP A CA 1
ATOM 743 C C . ASP A 1 91 ? -10.361 -9.072 29.504 1.00 94.12 91 ASP A C 1
ATOM 745 O O . ASP A 1 91 ? -9.524 -9.963 29.369 1.00 94.12 91 ASP A O 1
ATOM 749 N N . GLY A 1 92 ? -10.081 -7.806 29.181 1.00 94.50 92 GLY A N 1
ATOM 750 C CA . GLY A 1 92 ? -8.777 -7.386 28.662 1.00 94.50 92 GLY A CA 1
ATOM 751 C C . GLY A 1 92 ? -8.488 -7.839 27.228 1.00 94.50 92 GLY A C 1
ATOM 752 O O . GLY A 1 92 ? -7.378 -7.621 26.742 1.00 94.50 92 GLY A O 1
ATOM 753 N N . LYS A 1 93 ? -9.466 -8.415 26.524 1.00 96.88 93 LYS A N 1
ATOM 754 C CA . LYS A 1 93 ? -9.360 -8.896 25.145 1.00 96.88 93 LYS A CA 1
ATOM 755 C C . LYS A 1 93 ? -10.214 -8.064 24.199 1.00 96.88 93 LYS A C 1
ATOM 757 O O . LYS A 1 93 ? -11.213 -7.460 24.579 1.00 96.88 93 LYS A O 1
ATOM 762 N N . VAL A 1 94 ? -9.808 -8.047 22.935 1.00 97.25 94 VAL A N 1
ATOM 763 C CA . VAL A 1 94 ? -10.530 -7.378 21.850 1.00 97.25 94 VAL A CA 1
ATOM 764 C C . VAL A 1 94 ? -10.835 -8.401 20.771 1.00 97.25 94 VAL A C 1
ATOM 766 O O . VAL A 1 94 ? -9.918 -9.004 20.204 1.00 97.25 94 VAL A O 1
ATOM 769 N N . THR A 1 95 ? -12.118 -8.563 20.457 1.00 97.12 95 THR A N 1
ATOM 770 C CA . THR A 1 95 ? -12.594 -9.421 19.370 1.00 97.12 95 THR A CA 1
ATOM 771 C C . THR A 1 95 ? -12.980 -8.557 18.179 1.00 97.12 95 THR A C 1
ATOM 773 O O . THR A 1 95 ? -13.801 -7.649 18.293 1.00 97.12 95 THR A O 1
ATOM 776 N N . PHE A 1 96 ? -12.400 -8.826 17.011 1.00 96.12 96 PHE A N 1
ATOM 777 C CA . PHE A 1 96 ? -12.669 -8.069 15.792 1.00 96.12 96 PHE A CA 1
ATOM 778 C C . PHE A 1 96 ? -12.668 -8.953 14.543 1.00 96.12 96 PHE A C 1
ATOM 780 O O . PHE A 1 96 ? -12.020 -9.991 14.488 1.00 96.12 96 PHE A O 1
ATOM 787 N N . ILE A 1 97 ? -13.377 -8.533 13.498 1.00 95.44 97 ILE A N 1
ATOM 788 C CA . ILE A 1 97 ? -13.407 -9.232 12.212 1.00 95.44 97 ILE A CA 1
ATOM 789 C C . ILE A 1 97 ? -12.105 -8.965 11.454 1.00 95.44 97 ILE A C 1
ATOM 791 O O . ILE A 1 97 ? -11.836 -7.821 11.068 1.00 95.44 97 ILE A O 1
ATOM 795 N N . ALA A 1 98 ? -11.346 -10.012 11.141 1.00 92.31 98 ALA A N 1
ATOM 796 C CA . ALA A 1 98 ? -10.166 -9.997 10.276 1.00 92.31 98 ALA A CA 1
ATOM 797 C C . ALA A 1 98 ? -10.409 -10.808 8.990 1.00 92.31 98 ALA A C 1
ATOM 799 O O . ALA A 1 98 ? -11.271 -11.680 8.956 1.00 92.31 98 ALA A O 1
ATOM 800 N N . LYS A 1 99 ? -9.660 -10.505 7.922 1.00 91.06 99 LYS A N 1
ATOM 801 C CA . LYS A 1 99 ? -9.724 -11.256 6.661 1.00 91.06 99 LYS A CA 1
ATOM 802 C C . LYS A 1 99 ? -8.632 -12.323 6.680 1.00 91.06 99 LYS A C 1
ATOM 804 O O . LYS A 1 99 ? -7.458 -11.975 6.812 1.00 91.06 99 LYS A O 1
ATOM 809 N N . ASP A 1 100 ? -9.011 -13.587 6.572 1.00 89.69 100 ASP A N 1
ATOM 810 C CA . ASP A 1 100 ? -8.094 -14.723 6.613 1.00 89.69 100 ASP A CA 1
ATOM 811 C C . ASP A 1 100 ? -7.632 -15.088 5.200 1.00 89.69 100 ASP A C 1
ATOM 813 O O . ASP A 1 100 ? -8.294 -15.828 4.478 1.00 89.69 100 ASP A O 1
ATOM 817 N N . TYR A 1 101 ? -6.491 -14.542 4.777 1.00 85.50 101 TYR A N 1
ATOM 818 C CA . TYR A 1 101 ? -5.948 -14.788 3.436 1.00 85.50 101 TYR A CA 1
ATOM 819 C C . TYR A 1 101 ? -5.507 -16.237 3.200 1.00 85.50 101 TYR A C 1
ATOM 821 O O . TYR A 1 101 ? -5.338 -16.618 2.044 1.00 85.50 101 TYR A O 1
ATOM 829 N N . ARG A 1 102 ? -5.320 -17.042 4.255 1.00 86.75 102 ARG A N 1
ATOM 830 C CA . ARG A 1 102 ? -4.968 -18.465 4.112 1.00 86.75 102 ARG A CA 1
ATOM 831 C C . ARG A 1 102 ? -6.199 -19.316 3.813 1.00 86.75 102 ARG A C 1
ATOM 833 O O . ARG A 1 102 ? -6.056 -20.383 3.231 1.00 86.75 102 ARG A O 1
ATOM 840 N N . ASP A 1 103 ? -7.383 -18.821 4.166 1.00 86.00 103 ASP A N 1
ATOM 841 C CA . ASP A 1 103 ? -8.663 -19.481 3.929 1.00 86.00 103 ASP A CA 1
ATOM 842 C C . ASP A 1 103 ? -9.567 -18.613 3.047 1.00 86.00 103 ASP A C 1
ATOM 844 O O . ASP A 1 103 ? -10.492 -17.946 3.516 1.00 86.00 103 ASP A O 1
ATOM 848 N N . ASN A 1 104 ? -9.232 -18.555 1.754 1.00 87.56 104 ASN A N 1
ATOM 849 C CA . ASN A 1 104 ? -10.008 -17.873 0.709 1.00 87.56 104 ASN A CA 1
ATOM 850 C C . ASN A 1 104 ? -10.384 -16.411 1.016 1.00 87.56 104 ASN A C 1
ATOM 852 O O . ASN A 1 104 ? -11.361 -15.878 0.488 1.00 87.56 104 ASN A O 1
ATOM 856 N N . ALA A 1 105 ? -9.598 -15.735 1.858 1.00 86.62 105 ALA A N 1
ATOM 857 C CA . ALA A 1 105 ? -9.850 -14.362 2.268 1.00 86.62 105 ALA A CA 1
ATOM 858 C C . ALA A 1 105 ? -11.238 -14.181 2.933 1.00 86.62 105 ALA A C 1
ATOM 860 O O . ALA A 1 105 ? -11.879 -13.135 2.783 1.00 86.62 105 ALA A O 1
ATOM 861 N N . ILE A 1 106 ? -11.701 -15.187 3.680 1.00 92.38 106 ILE A N 1
ATOM 862 C CA . ILE A 1 106 ? -12.966 -15.140 4.425 1.00 92.38 106 ILE A CA 1
ATOM 863 C C . ILE A 1 106 ? -12.833 -14.184 5.620 1.00 92.38 106 ILE A C 1
ATOM 865 O O . ILE A 1 106 ? -11.783 -14.080 6.254 1.00 92.38 106 ILE A O 1
ATOM 869 N N . ASN A 1 107 ? -13.908 -13.461 5.936 1.00 92.50 107 ASN A N 1
ATOM 870 C CA . ASN A 1 107 ? -13.972 -12.612 7.123 1.00 92.50 107 ASN A CA 1
ATOM 871 C C . ASN A 1 107 ? -14.312 -13.462 8.352 1.00 92.50 107 ASN A C 1
ATOM 873 O O . ASN A 1 107 ? -15.381 -14.067 8.392 1.00 92.50 107 ASN A O 1
ATOM 877 N N . LYS A 1 108 ? -13.436 -13.476 9.359 1.00 94.06 108 LYS A N 1
ATOM 878 C CA . LYS A 1 108 ? -13.603 -14.266 10.585 1.00 94.06 108 LYS A CA 1
ATOM 879 C C . LYS A 1 108 ? -13.370 -13.414 11.835 1.00 94.06 108 LYS A C 1
ATOM 881 O O . LYS A 1 108 ? -12.542 -12.499 11.787 1.00 94.06 108 LYS A O 1
ATOM 886 N N . PRO A 1 109 ? -14.070 -13.690 12.947 1.00 95.06 109 PRO A N 1
ATOM 887 C CA . PRO A 1 109 ? -13.745 -13.084 14.230 1.00 95.06 109 PRO A CA 1
ATOM 888 C C . PRO A 1 109 ? -12.373 -13.575 14.709 1.00 95.06 109 PRO A C 1
ATOM 890 O O . PRO A 1 109 ? -12.059 -14.761 14.634 1.00 95.06 109 PRO A O 1
ATOM 893 N N . VAL A 1 110 ? -11.555 -12.646 15.187 1.00 94.56 110 VAL A N 1
ATOM 894 C CA . VAL A 1 110 ? -10.241 -12.891 15.781 1.00 94.56 110 VAL A CA 1
ATOM 895 C C . VAL A 1 110 ? -10.191 -12.158 17.110 1.00 94.56 110 VAL A C 1
ATOM 897 O O . VAL A 1 110 ? -10.511 -10.971 17.176 1.00 94.56 110 VAL A O 1
ATOM 900 N N . THR A 1 111 ? -9.764 -12.861 18.152 1.00 96.56 111 THR A N 1
ATOM 901 C CA . THR A 1 111 ? -9.599 -12.306 19.495 1.00 96.56 111 THR A CA 1
ATOM 902 C C . THR A 1 111 ? -8.118 -12.187 19.814 1.00 96.56 111 THR A C 1
ATOM 904 O O . THR A 1 111 ? -7.353 -13.128 19.600 1.00 96.56 111 THR A O 1
ATOM 907 N N . LEU A 1 112 ? -7.707 -11.023 20.309 1.00 96.69 112 LEU A N 1
ATOM 908 C CA . LEU A 1 112 ? -6.349 -10.760 20.780 1.00 96.69 112 LEU A CA 1
ATOM 909 C C . LEU A 1 112 ? -6.392 -10.165 22.183 1.00 96.69 112 LEU A C 1
ATOM 911 O O . LEU A 1 112 ? -7.363 -9.506 22.554 1.00 96.69 112 LEU A O 1
ATOM 915 N N . GLU A 1 113 ? -5.297 -10.329 22.920 1.00 97.75 113 GLU A N 1
ATOM 916 C CA . GLU A 1 113 ? -5.037 -9.530 24.116 1.00 97.75 113 GLU A CA 1
ATOM 917 C C . GLU A 1 113 ? -5.062 -8.039 23.761 1.00 97.75 113 GLU A C 1
ATOM 919 O O . GLU A 1 113 ? -4.505 -7.620 22.738 1.00 97.75 113 GLU A O 1
ATOM 924 N N . GLY A 1 114 ? -5.684 -7.222 24.609 1.00 96.06 114 GLY A N 1
ATOM 925 C CA . GLY A 1 114 ? -5.862 -5.790 24.372 1.00 96.06 114 GLY A CA 1
ATOM 926 C C . GLY A 1 114 ? -4.534 -5.055 24.192 1.00 96.06 114 GLY A C 1
ATOM 927 O O . GLY A 1 114 ? -4.423 -4.178 23.335 1.00 96.06 114 GLY A O 1
ATOM 928 N N . VAL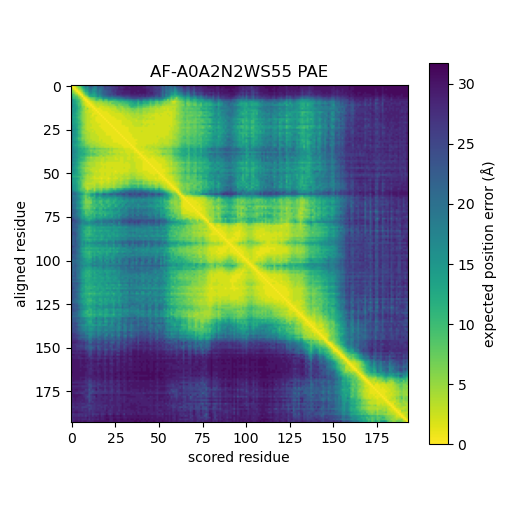 A 1 115 ? -3.492 -5.476 24.915 1.00 96.44 115 VAL A N 1
ATOM 929 C CA . VAL A 1 115 ? -2.129 -4.940 24.765 1.00 96.44 115 VAL A CA 1
ATOM 930 C C . VAL A 1 115 ? -1.564 -5.235 23.373 1.00 96.44 115 VAL A C 1
ATOM 932 O O . VAL A 1 115 ? -1.013 -4.342 22.730 1.00 96.44 115 VAL A O 1
ATOM 935 N N . GLU A 1 116 ? -1.735 -6.458 22.863 1.00 96.69 116 GLU A N 1
ATOM 936 C CA . GLU A 1 116 ? -1.261 -6.822 21.522 1.00 96.69 116 GLU A CA 1
ATOM 937 C C . GLU A 1 116 ? -2.091 -6.136 20.430 1.00 96.69 116 GLU A C 1
ATOM 939 O O . GLU A 1 116 ? -1.541 -5.696 19.416 1.00 96.69 116 GLU A O 1
ATOM 944 N N . PHE A 1 117 ? -3.400 -5.977 20.643 1.00 95.19 117 PHE A N 1
ATOM 945 C CA . PHE A 1 117 ? -4.253 -5.192 19.755 1.00 95.19 117 PHE A CA 1
ATOM 946 C C . PHE A 1 117 ? -3.767 -3.740 19.659 1.00 95.19 117 PHE A C 1
ATOM 948 O O . PHE A 1 117 ? -3.553 -3.242 18.552 1.00 95.19 117 PHE A O 1
ATOM 955 N N . LEU A 1 118 ? -3.520 -3.083 20.798 1.00 94.38 118 LEU A N 1
ATOM 956 C CA . LEU A 1 118 ? -2.997 -1.715 20.844 1.00 94.38 118 LEU A CA 1
ATOM 957 C C . LEU A 1 118 ? -1.621 -1.615 20.185 1.00 94.38 118 LEU A C 1
ATOM 959 O O . LEU A 1 118 ? -1.418 -0.730 19.356 1.00 94.38 118 LEU A O 1
ATOM 963 N N . ARG A 1 119 ? -0.705 -2.549 20.473 1.00 95.44 119 ARG A N 1
ATOM 964 C CA . ARG A 1 119 ? 0.622 -2.592 19.839 1.00 95.44 119 ARG A CA 1
ATOM 965 C C . ARG A 1 119 ? 0.522 -2.667 18.315 1.00 95.44 119 ARG A C 1
ATOM 967 O O . ARG A 1 119 ? 1.247 -1.966 17.620 1.00 95.44 119 ARG A O 1
ATOM 974 N N . ARG A 1 120 ? -0.382 -3.489 17.769 1.00 94.38 120 ARG A N 1
ATOM 975 C CA . ARG A 1 120 ? -0.606 -3.581 16.311 1.00 94.38 120 ARG A CA 1
ATOM 976 C C . ARG A 1 120 ? -1.301 -2.349 15.747 1.00 94.38 120 ARG A C 1
ATOM 978 O O . ARG A 1 120 ? -1.013 -1.937 14.622 1.00 94.38 120 ARG A O 1
ATOM 985 N N . PHE A 1 121 ? -2.215 -1.758 16.506 1.00 91.75 121 PHE A N 1
ATOM 986 C CA . PHE A 1 121 ? -2.911 -0.545 16.104 1.00 91.75 121 PHE A CA 1
ATOM 987 C C . PHE A 1 121 ? -1.932 0.626 15.960 1.00 91.75 121 PHE A C 1
ATOM 989 O O . PHE A 1 121 ? -1.948 1.315 14.939 1.00 91.75 121 PHE A O 1
ATOM 996 N N . THR A 1 122 ? -1.023 0.803 16.922 1.00 92.06 122 THR A N 1
ATOM 997 C CA . THR A 1 122 ? -0.045 1.900 16.912 1.00 92.06 122 THR A CA 1
ATOM 998 C C . THR A 1 122 ? 0.979 1.793 15.784 1.00 92.06 122 THR A C 1
ATOM 1000 O O . THR A 1 122 ? 1.461 2.827 15.335 1.00 92.06 122 THR A O 1
ATOM 10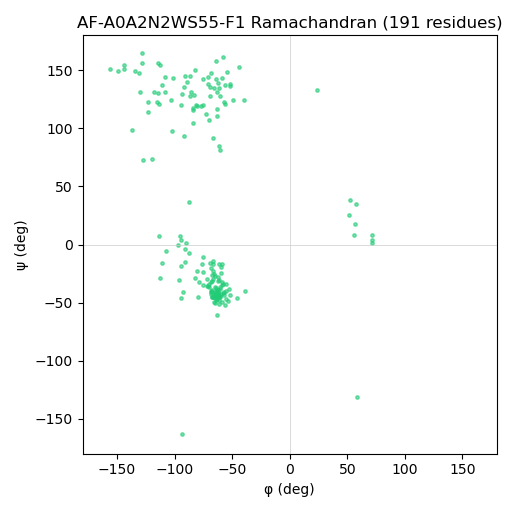03 N N . LEU A 1 123 ? 1.229 0.602 15.220 1.00 90.62 123 LEU A N 1
ATOM 1004 C CA . LEU A 1 123 ? 2.048 0.449 14.001 1.00 90.62 123 LEU A CA 1
ATOM 1005 C C . LEU A 1 123 ? 1.490 1.209 12.785 1.00 90.62 123 LEU A C 1
ATOM 1007 O O . LEU A 1 123 ? 2.220 1.460 11.830 1.00 90.62 123 LEU A O 1
ATOM 1011 N N . HIS A 1 124 ? 0.206 1.574 12.801 1.00 87.50 124 HIS A N 1
ATOM 1012 C CA . HIS A 1 124 ? -0.427 2.352 11.733 1.00 87.50 124 HIS A CA 1
ATOM 1013 C C . HIS A 1 124 ? -0.359 3.866 11.978 1.00 87.50 124 HIS A C 1
ATOM 1015 O O . HIS A 1 124 ? -0.805 4.647 11.132 1.00 87.50 124 HIS A O 1
ATOM 1021 N N . ILE A 1 125 ? 0.172 4.289 13.128 1.00 87.56 125 ILE A N 1
ATOM 1022 C CA . ILE A 1 125 ? 0.427 5.691 13.439 1.00 87.56 125 ILE A CA 1
ATOM 1023 C C . ILE A 1 125 ? 1.781 6.045 12.833 1.00 87.56 125 ILE A C 1
ATOM 1025 O O . ILE A 1 125 ? 2.816 5.482 13.182 1.00 87.56 125 ILE A O 1
ATOM 1029 N N . LEU A 1 126 ? 1.763 6.979 11.889 1.00 86.69 126 LEU A N 1
ATOM 1030 C CA . LEU A 1 126 ? 2.981 7.458 11.256 1.00 86.69 126 LEU A CA 1
ATOM 1031 C C . LEU A 1 126 ? 3.810 8.260 12.272 1.00 86.69 126 LEU A C 1
ATOM 1033 O O . LEU A 1 126 ? 3.240 9.094 12.982 1.00 86.69 126 LEU A O 1
ATOM 1037 N N . PRO A 1 127 ? 5.138 8.052 12.338 1.00 88.25 127 PRO A N 1
ATOM 1038 C CA . PRO A 1 127 ? 6.014 8.878 13.156 1.00 88.25 127 PRO A CA 1
ATOM 1039 C C . PRO A 1 127 ? 5.924 10.356 12.769 1.00 88.25 127 PRO A C 1
ATOM 1041 O O . PRO A 1 127 ? 5.515 10.710 11.659 1.00 88.25 127 PRO A O 1
ATOM 1044 N N . SER A 1 128 ? 6.368 11.233 13.669 1.00 87.25 128 SER A N 1
ATOM 1045 C CA . SER A 1 128 ? 6.421 12.669 13.388 1.00 87.25 128 SER A CA 1
ATOM 1046 C C . SER A 1 128 ? 7.153 12.948 12.070 1.00 87.25 128 SER A C 1
ATOM 1048 O O . SER A 1 128 ? 8.180 12.334 11.777 1.00 87.25 128 SER A O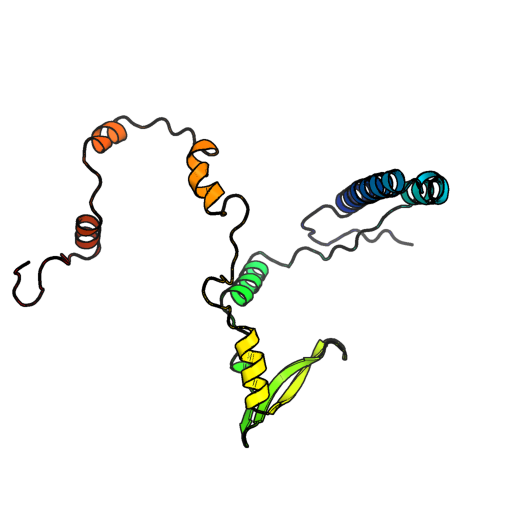 1
ATOM 1050 N N . ARG A 1 129 ? 6.613 13.888 11.282 1.00 85.31 129 ARG A N 1
ATOM 1051 C CA . ARG A 1 129 ? 7.089 14.287 9.941 1.00 85.31 129 ARG A CA 1
ATOM 1052 C C . ARG A 1 129 ? 6.853 13.270 8.814 1.00 85.31 129 ARG A C 1
ATOM 1054 O O . ARG A 1 129 ? 7.198 13.569 7.672 1.00 85.31 129 ARG A O 1
ATOM 1061 N N . PHE A 1 130 ? 6.222 12.124 9.074 1.00 83.94 130 PHE A N 1
ATOM 1062 C CA . PHE A 1 130 ? 5.752 11.225 8.017 1.00 83.94 130 PH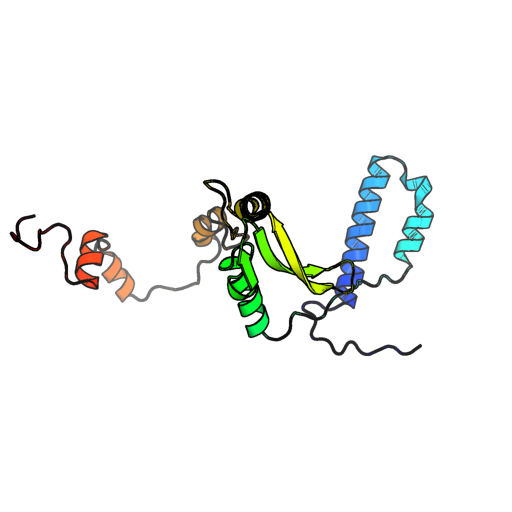E A CA 1
ATOM 1063 C C . PHE A 1 130 ? 4.303 11.542 7.634 1.00 83.94 130 PHE A C 1
ATOM 1065 O O . PHE A 1 130 ? 3.439 11.732 8.485 1.00 83.94 130 PHE A O 1
ATOM 1072 N N . VAL A 1 131 ? 4.029 11.582 6.328 1.00 82.94 131 VAL A N 1
ATOM 1073 C CA . VAL A 1 131 ? 2.696 11.858 5.773 1.00 82.94 131 VAL A CA 1
ATOM 1074 C C . VAL A 1 131 ? 2.086 10.601 5.167 1.00 82.94 131 VAL A C 1
ATOM 1076 O O . VAL A 1 131 ? 2.783 9.788 4.559 1.00 82.94 131 VAL A O 1
ATOM 1079 N N . LYS A 1 132 ? 0.766 10.456 5.311 1.00 80.12 132 LYS A N 1
ATOM 1080 C CA . LYS A 1 132 ? 0.019 9.306 4.785 1.00 80.12 132 LYS A CA 1
ATOM 1081 C C . LYS A 1 132 ? -0.064 9.314 3.254 1.00 80.12 132 LYS A C 1
ATOM 1083 O O . LYS A 1 132 ? -0.010 8.260 2.634 1.00 80.12 132 LYS A O 1
ATOM 1088 N N . ILE A 1 133 ? -0.147 10.501 2.650 1.00 79.19 133 ILE A N 1
ATOM 1089 C CA . ILE A 1 133 ? -0.155 10.695 1.195 1.00 79.19 133 ILE A CA 1
ATOM 1090 C C . ILE A 1 133 ? 1.120 11.434 0.806 1.00 79.19 133 ILE A C 1
ATOM 1092 O O . ILE A 1 133 ? 1.362 12.552 1.262 1.00 79.19 133 ILE A O 1
ATOM 1096 N N . ARG A 1 134 ? 1.930 10.816 -0.053 1.00 79.50 134 ARG A N 1
ATOM 1097 C CA . ARG A 1 134 ? 3.096 11.462 -0.658 1.00 79.50 134 ARG A CA 1
ATOM 1098 C C . ARG A 1 134 ? 2.694 12.052 -2.003 1.00 79.50 134 ARG A C 1
ATOM 1100 O O . ARG A 1 134 ? 2.104 11.363 -2.830 1.00 79.50 134 ARG A O 1
ATOM 1107 N N . HIS A 1 135 ? 3.025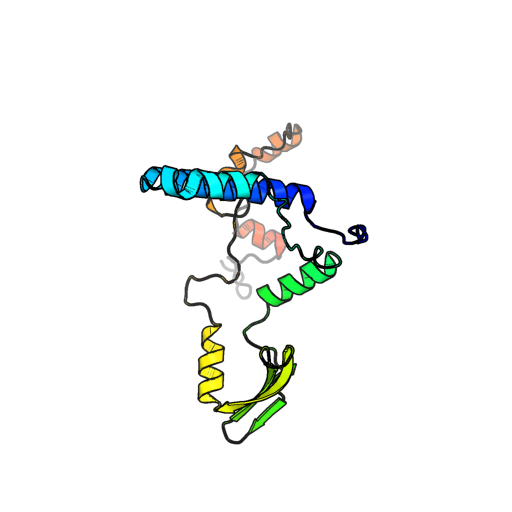 13.317 -2.217 1.00 78.75 135 HIS A N 1
ATOM 1108 C CA . HIS A 1 135 ? 2.781 13.983 -3.489 1.00 78.75 135 HIS A CA 1
ATOM 1109 C C . HIS A 1 135 ? 3.944 13.715 -4.451 1.00 78.75 135 HIS A C 1
ATOM 1111 O O . HIS A 1 135 ? 5.106 13.896 -4.088 1.00 78.75 135 HIS A O 1
ATOM 1117 N N . TYR A 1 136 ? 3.628 13.303 -5.679 1.00 75.69 136 TYR A N 1
ATOM 1118 C CA . TYR A 1 136 ? 4.601 12.984 -6.726 1.00 75.69 136 TYR A CA 1
ATOM 1119 C C . TYR A 1 136 ? 4.290 13.731 -8.027 1.00 75.69 136 TYR A C 1
ATOM 1121 O O . TYR A 1 136 ? 3.196 14.272 -8.206 1.00 75.69 136 TYR A O 1
ATOM 1129 N N . GLY A 1 137 ? 5.270 13.758 -8.935 1.00 79.88 137 GLY A N 1
ATOM 1130 C CA . GLY A 1 137 ? 5.148 14.413 -10.237 1.00 79.88 137 GLY A CA 1
ATOM 1131 C C . GLY A 1 137 ? 4.831 15.898 -10.092 1.00 79.88 137 GLY A C 1
ATOM 1132 O O . GLY A 1 137 ? 5.459 16.586 -9.290 1.00 79.88 137 GLY A O 1
ATOM 1133 N N . ILE A 1 138 ? 3.819 16.372 -10.820 1.00 75.81 138 ILE A N 1
ATOM 1134 C CA . ILE A 1 138 ? 3.381 17.776 -10.796 1.00 75.81 138 ILE A CA 1
ATOM 1135 C C . ILE A 1 138 ? 2.926 18.249 -9.409 1.00 75.81 138 ILE A C 1
ATOM 1137 O O . ILE A 1 138 ? 3.014 19.430 -9.105 1.00 75.81 138 ILE A O 1
ATOM 1141 N N . TYR A 1 139 ? 2.484 17.345 -8.533 1.00 72.12 139 TYR A N 1
ATOM 1142 C CA . TYR A 1 139 ? 2.049 17.707 -7.183 1.00 72.12 139 TYR A CA 1
ATOM 1143 C C . TYR A 1 139 ? 3.194 17.727 -6.163 1.00 72.12 139 TYR A C 1
ATOM 1145 O O . TYR A 1 139 ? 2.981 18.143 -5.024 1.00 72.12 139 TYR A O 1
ATOM 1153 N N . ASN A 1 140 ? 4.404 17.291 -6.534 1.00 80.50 140 ASN A N 1
ATOM 1154 C CA . ASN A 1 140 ? 5.576 17.401 -5.667 1.00 80.50 140 ASN A CA 1
ATOM 1155 C C . ASN A 1 140 ? 5.854 18.884 -5.371 1.00 80.50 140 ASN A C 1
ATOM 1157 O O . ASN A 1 140 ? 5.843 19.701 -6.286 1.00 80.50 140 ASN A O 1
ATOM 1161 N N . HIS A 1 141 ? 6.129 19.231 -4.110 1.00 74.25 141 HIS A N 1
ATOM 1162 C CA . HIS A 1 141 ? 6.386 20.610 -3.688 1.00 74.25 141 HIS A CA 1
ATOM 1163 C C . HIS A 1 141 ? 7.467 21.307 -4.530 1.00 74.25 141 HIS A C 1
ATOM 1165 O O . HIS A 1 141 ? 7.257 22.439 -4.956 1.00 74.25 141 HIS A O 1
ATOM 1171 N N . THR A 1 142 ? 8.576 20.623 -4.829 1.00 77.25 142 THR A N 1
ATOM 1172 C CA . THR A 1 142 ? 9.660 21.158 -5.669 1.00 77.25 142 THR A CA 1
ATOM 1173 C C . THR A 1 142 ? 9.182 21.403 -7.098 1.00 77.25 142 THR A C 1
ATOM 1175 O O . THR A 1 142 ? 9.440 22.447 -7.681 1.00 77.25 142 THR A O 1
ATOM 1178 N N . VAL A 1 143 ? 8.418 20.475 -7.674 1.00 74.25 143 VAL A N 1
ATOM 1179 C CA . VAL A 1 143 ? 7.886 20.648 -9.034 1.00 74.25 143 VAL A CA 1
ATOM 1180 C C . VAL A 1 143 ? 6.842 21.764 -9.063 1.00 74.25 143 VAL A C 1
ATOM 1182 O O . VAL A 1 143 ? 6.859 22.587 -9.968 1.00 74.25 143 VAL A O 1
ATOM 1185 N N . LYS A 1 144 ? 5.988 21.860 -8.039 1.00 71.62 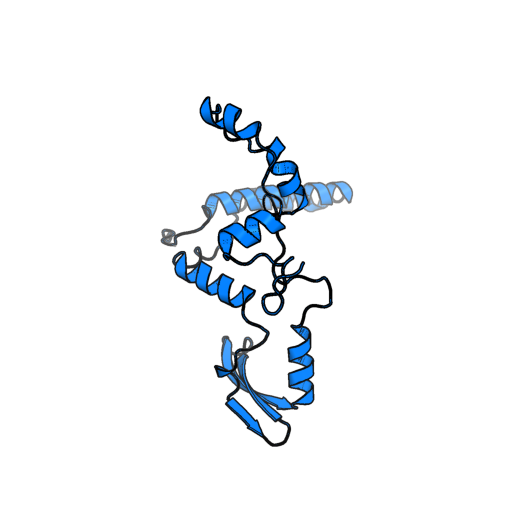144 LYS A N 1
ATOM 1186 C CA . LYS A 1 144 ? 4.973 22.906 -7.887 1.00 71.62 144 LYS A CA 1
ATOM 1187 C C . LYS A 1 144 ? 5.586 24.297 -7.737 1.00 71.62 144 LYS A C 1
ATOM 1189 O O . LYS A 1 144 ? 5.075 25.228 -8.353 1.00 71.62 144 LYS A O 1
ATOM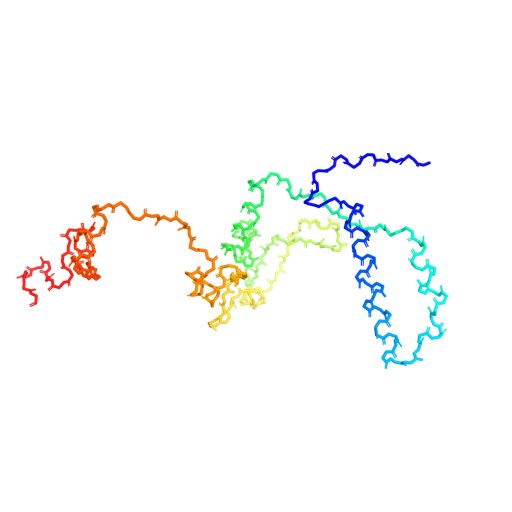 1194 N N . SER A 1 145 ? 6.686 24.446 -6.995 1.00 70.69 145 SER A N 1
ATOM 1195 C CA . SER A 1 145 ? 7.416 25.721 -6.927 1.00 70.69 145 SER A CA 1
ATOM 1196 C C . SER A 1 145 ? 8.030 26.120 -8.271 1.00 70.69 145 SER A C 1
ATOM 1198 O O . SER A 1 145 ? 8.169 27.306 -8.545 1.00 70.69 145 SER A O 1
ATOM 1200 N N . HIS A 1 146 ? 8.335 25.148 -9.135 1.00 67.62 146 HIS A N 1
ATOM 1201 C CA . HIS A 1 146 ? 8.833 25.381 -10.493 1.00 67.62 146 HIS A CA 1
ATOM 1202 C C . HIS A 1 146 ? 7.739 25.327 -11.577 1.00 67.62 146 HIS A C 1
ATOM 1204 O O . HIS A 1 146 ? 8.037 25.566 -12.745 1.00 67.62 146 HIS A O 1
ATOM 1210 N N . MET A 1 147 ? 6.466 25.070 -11.235 1.00 64.25 147 MET A N 1
ATOM 1211 C CA . MET A 1 147 ? 5.390 24.945 -12.233 1.00 64.25 147 MET A CA 1
ATOM 1212 C C . MET A 1 147 ? 5.101 26.258 -12.964 1.00 64.25 147 MET A C 1
ATOM 1214 O O . MET A 1 147 ? 4.691 26.211 -14.120 1.00 64.25 147 MET A O 1
ATOM 1218 N N . GLY A 1 148 ? 5.394 27.412 -12.350 1.00 59.72 148 GLY A N 1
ATOM 1219 C CA . GLY A 1 148 ? 5.323 28.716 -13.022 1.00 59.72 148 GLY A CA 1
ATOM 1220 C C . GLY A 1 148 ? 6.272 28.857 -14.222 1.00 59.72 148 GLY A C 1
ATOM 1221 O O . GLY A 1 148 ? 6.061 29.740 -15.043 1.00 59.72 148 GLY A O 1
ATOM 1222 N N . LEU A 1 149 ? 7.279 27.983 -14.348 1.00 59.25 149 LEU A N 1
ATOM 1223 C CA . LEU A 1 149 ? 8.217 27.946 -15.478 1.00 59.25 149 LEU A CA 1
ATOM 1224 C C . LEU A 1 149 ? 7.806 26.950 -16.577 1.00 59.25 149 LEU A C 1
ATOM 1226 O O . LEU A 1 149 ? 8.308 27.044 -17.690 1.00 59.25 149 LEU A O 1
ATOM 1230 N N . LEU A 1 150 ? 6.928 25.984 -16.276 1.00 56.38 150 LEU A N 1
ATOM 1231 C CA . LEU A 1 150 ? 6.611 24.849 -17.162 1.00 56.38 150 LEU A CA 1
ATOM 1232 C C . LEU A 1 150 ? 5.176 24.877 -17.700 1.00 56.38 150 LEU A C 1
ATOM 1234 O O . LEU A 1 150 ? 4.923 24.387 -18.795 1.00 56.38 150 LEU A O 1
ATOM 1238 N N . PHE A 1 151 ? 4.241 25.458 -16.947 1.00 58.09 151 PHE A N 1
ATOM 1239 C CA . PHE A 1 151 ? 2.842 25.606 -17.339 1.00 58.09 151 PHE A CA 1
ATOM 1240 C C . PHE A 1 151 ? 2.432 27.068 -17.185 1.00 58.09 151 PHE A C 1
ATOM 1242 O O . PHE A 1 151 ? 1.701 27.433 -16.265 1.00 58.09 151 PHE A O 1
ATOM 1249 N N . VAL A 1 152 ? 2.922 27.918 -18.086 1.00 58.72 152 VAL A N 1
ATOM 1250 C CA . VAL A 1 152 ? 2.317 29.233 -18.305 1.00 58.72 152 VAL A CA 1
ATOM 1251 C C . VAL A 1 152 ? 1.159 29.004 -19.275 1.00 58.72 152 VAL A C 1
ATOM 1253 O O . VAL A 1 152 ? 1.415 28.776 -20.456 1.00 58.72 152 VAL A O 1
ATOM 1256 N N . PRO A 1 153 ? -0.115 29.007 -18.840 1.00 58.41 153 PRO A N 1
ATOM 1257 C CA . PRO A 1 153 ? -1.186 29.173 -19.807 1.00 58.41 153 PRO A CA 1
ATOM 1258 C C . PRO A 1 153 ? -0.959 30.531 -20.476 1.00 58.41 153 PRO A C 1
ATOM 1260 O O . PRO A 1 153 ? -0.800 31.529 -19.769 1.00 58.41 153 PRO A O 1
ATOM 1263 N N . GLU A 1 154 ? -0.918 30.583 -21.810 1.00 57.78 154 GLU A N 1
ATOM 1264 C CA . GLU A 1 154 ? -0.919 31.848 -22.550 1.00 57.78 154 GLU A CA 1
ATOM 1265 C C . GLU A 1 154 ? -2.217 32.606 -22.239 1.00 57.78 154 GLU A C 1
ATOM 1267 O O . GLU A 1 154 ? -3.218 32.519 -22.944 1.00 57.78 154 GLU A O 1
ATOM 1272 N N . LYS A 1 155 ? -2.228 33.351 -21.139 1.00 59.91 155 LYS A N 1
ATOM 1273 C CA . LYS A 1 155 ? -3.212 34.392 -20.886 1.00 59.91 155 LYS A CA 1
ATOM 1274 C C . LYS A 1 155 ? -2.528 35.713 -21.166 1.00 59.91 155 LYS A C 1
ATOM 1276 O O . LYS A 1 155 ? -1.820 36.247 -20.314 1.00 59.91 155 LYS A O 1
ATOM 1281 N N . LYS A 1 156 ? -2.754 36.239 -22.372 1.00 55.75 156 LYS A N 1
ATOM 1282 C CA . LYS A 1 156 ? -2.564 37.667 -22.632 1.00 55.75 156 LYS A CA 1
ATOM 1283 C C . LYS A 1 156 ? -3.461 38.422 -21.641 1.00 55.75 156 LYS A C 1
ATOM 1285 O O . LYS A 1 156 ? -4.651 38.111 -21.587 1.00 55.75 156 LYS A O 1
ATOM 1290 N N . PRO A 1 157 ? -2.920 39.315 -20.800 1.00 56.25 157 PRO A N 1
ATOM 1291 C CA . PRO A 1 157 ? -3.747 40.034 -19.848 1.00 56.25 157 PRO A CA 1
ATOM 1292 C C . PRO A 1 157 ? -4.630 41.046 -20.580 1.00 56.25 157 PRO A C 1
ATOM 1294 O O . PRO A 1 157 ? -4.173 41.734 -21.491 1.00 56.25 157 PRO A O 1
ATOM 1297 N N . ASP A 1 158 ? -5.885 41.113 -20.146 1.00 66.81 158 ASP A N 1
ATOM 1298 C CA . ASP A 1 158 ? -6.803 42.203 -20.453 1.00 66.81 158 ASP A CA 1
ATOM 1299 C C . ASP A 1 158 ? -6.337 43.488 -19.744 1.00 66.81 158 ASP A C 1
ATOM 1301 O O . ASP A 1 158 ? -5.736 43.425 -18.662 1.00 66.81 158 ASP A O 1
ATOM 1305 N N . VAL A 1 159 ? -6.577 44.643 -20.362 1.00 61.69 159 VAL A N 1
ATOM 1306 C CA . VAL A 1 159 ? -5.994 45.946 -19.986 1.00 61.69 159 VAL A CA 1
ATOM 1307 C C . VAL A 1 159 ? -6.353 46.327 -18.539 1.00 61.69 159 VAL A C 1
ATOM 1309 O O . VAL A 1 159 ? -5.515 46.861 -17.808 1.00 61.69 159 VAL A O 1
ATOM 1312 N N . ASP A 1 160 ? -7.529 45.917 -18.065 1.00 60.75 160 ASP A N 1
ATOM 1313 C CA . ASP A 1 160 ? -8.013 46.155 -16.698 1.00 60.75 160 ASP A CA 1
ATOM 1314 C C . ASP A 1 160 ? -7.217 45.403 -15.612 1.00 60.75 160 ASP A C 1
ATOM 1316 O O . ASP A 1 160 ? -7.110 45.846 -14.463 1.00 60.75 160 ASP A O 1
ATOM 1320 N N . ALA A 1 161 ? -6.592 44.271 -15.955 1.00 60.50 161 ALA A N 1
ATOM 1321 C CA . ALA A 1 161 ? -5.760 43.506 -15.023 1.00 60.50 161 ALA A CA 1
ATOM 1322 C C . ALA A 1 161 ? -4.389 44.165 -14.780 1.00 60.50 161 ALA A C 1
ATOM 1324 O O . ALA A 1 161 ? -3.766 43.933 -13.740 1.00 60.50 161 ALA A O 1
ATOM 1325 N N . LEU A 1 162 ? -3.918 44.989 -15.722 1.00 60.50 162 LEU A N 1
ATOM 1326 C CA . LEU A 1 162 ? -2.688 45.775 -15.577 1.00 60.50 162 LEU A CA 1
ATOM 1327 C C . LEU A 1 162 ? -2.902 46.980 -14.654 1.00 60.50 162 LEU A C 1
ATOM 1329 O O . LEU A 1 162 ? -2.012 47.299 -13.868 1.00 60.50 162 LEU A O 1
ATOM 1333 N N . ILE A 1 163 ? -4.094 47.583 -14.691 1.00 61.28 163 ILE A N 1
ATOM 1334 C CA . ILE A 1 163 ? -4.488 48.689 -13.806 1.00 61.28 163 ILE A CA 1
ATOM 1335 C C . ILE A 1 163 ? -4.604 48.190 -12.356 1.00 61.28 163 ILE A C 1
ATOM 1337 O O . ILE A 1 163 ? -4.022 48.773 -11.445 1.00 61.28 163 ILE A O 1
ATOM 1341 N N . ASN A 1 164 ? -5.242 47.036 -12.134 1.00 58.12 164 ASN A N 1
ATOM 1342 C CA . ASN A 1 164 ? -5.390 46.454 -10.792 1.00 58.12 164 ASN A CA 1
ATOM 1343 C C . ASN A 1 164 ? -4.076 45.953 -10.160 1.00 58.12 164 ASN A C 1
ATOM 1345 O O . ASN A 1 164 ? -3.996 45.837 -8.938 1.00 58.12 164 ASN A O 1
ATOM 1349 N N . ARG A 1 165 ? -3.029 45.684 -10.956 1.00 57.06 165 ARG A N 1
ATOM 1350 C CA . ARG A 1 165 ? -1.687 45.320 -10.453 1.00 57.06 165 ARG A CA 1
ATOM 1351 C C . ARG A 1 165 ? -0.950 46.468 -9.762 1.00 57.06 165 ARG A C 1
ATOM 1353 O O . ARG A 1 165 ? 0.034 46.200 -9.079 1.00 57.06 165 ARG A O 1
ATOM 1360 N N . GLN A 1 166 ? -1.384 47.714 -9.952 1.00 60.53 166 GLN A N 1
ATOM 1361 C CA . GLN A 1 166 ? -0.782 48.873 -9.284 1.00 60.53 166 GLN A CA 1
ATOM 1362 C C . GLN A 1 166 ? -1.204 48.990 -7.813 1.00 60.53 166 GLN A C 1
ATOM 1364 O O . GLN A 1 166 ? -0.520 49.655 -7.039 1.00 60.53 166 GLN A O 1
ATOM 1369 N N . ASN A 1 167 ? -2.273 48.302 -7.402 1.00 60.75 167 ASN A N 1
ATOM 1370 C CA . ASN A 1 167 ? -2.669 48.244 -6.002 1.00 60.75 167 ASN A CA 1
ATOM 1371 C C . ASN A 1 167 ? -1.859 47.152 -5.279 1.00 60.75 167 ASN A C 1
ATOM 1373 O O . ASN A 1 167 ? -1.806 46.015 -5.762 1.00 60.75 167 ASN A O 1
ATOM 1377 N N . PRO A 1 168 ? -1.222 47.453 -4.132 1.00 64.31 168 PRO A N 1
ATOM 1378 C CA . PRO A 1 168 ? -0.507 46.441 -3.368 1.00 64.31 168 PRO A CA 1
ATOM 1379 C C . PRO A 1 168 ? -1.467 45.311 -2.953 1.00 64.31 168 PRO A C 1
ATOM 1381 O O . PRO A 1 168 ? -2.636 45.571 -2.655 1.00 64.31 168 PRO A O 1
ATOM 1384 N N . PRO A 1 169 ? -1.011 44.045 -2.946 1.00 70.38 169 PRO A N 1
ATOM 1385 C CA . PRO A 1 169 ? -1.867 42.917 -2.601 1.00 70.38 169 PRO A CA 1
ATOM 1386 C C . PRO A 1 169 ? -2.367 43.032 -1.156 1.00 70.38 169 PRO A C 1
ATOM 1388 O O . PRO A 1 169 ? -1.590 43.357 -0.259 1.00 70.38 169 PRO A O 1
ATOM 1391 N N . GLU A 1 170 ? -3.649 42.711 -0.931 1.00 71.75 170 GLU A N 1
ATOM 1392 C CA . GLU A 1 170 ? -4.241 42.646 0.414 1.00 71.75 170 GLU A CA 1
ATOM 1393 C C . GLU A 1 170 ? -3.354 41.806 1.344 1.00 71.75 170 GLU A C 1
ATOM 1395 O O . GLU A 1 170 ? -3.073 40.629 1.071 1.00 71.75 170 GLU A O 1
ATOM 1400 N N . THR A 1 171 ? -2.947 42.398 2.466 1.00 78.81 171 THR A N 1
ATOM 1401 C CA . THR A 1 171 ? -2.253 41.678 3.539 1.00 78.81 171 THR A CA 1
ATOM 1402 C C . THR A 1 171 ? -3.173 40.619 4.157 1.00 78.81 171 THR A C 1
ATOM 1404 O O . THR A 1 171 ? -4.400 40.697 4.068 1.00 78.81 171 THR A O 1
ATOM 1407 N N . GLY A 1 172 ? -2.595 39.600 4.803 1.00 74.31 172 GLY A N 1
ATOM 1408 C CA . GLY A 1 172 ? -3.372 38.510 5.411 1.00 74.31 172 GLY A CA 1
ATOM 1409 C C . GLY A 1 172 ? -4.428 38.993 6.415 1.00 74.31 172 GLY A C 1
ATOM 1410 O O . GLY A 1 172 ? -5.521 38.435 6.458 1.00 74.31 172 GLY A O 1
ATOM 1411 N N . LEU A 1 173 ? -4.128 40.071 7.147 1.00 79.94 173 LEU A N 1
ATOM 1412 C CA . LEU A 1 173 ? -5.045 40.729 8.083 1.00 79.94 173 LEU A CA 1
ATOM 1413 C C . LEU A 1 173 ? -6.235 41.371 7.357 1.00 79.94 173 LEU A C 1
ATOM 1415 O O . LEU A 1 173 ? -7.379 41.081 7.694 1.00 79.94 173 LEU A O 1
ATOM 1419 N N . GLN A 1 174 ? -5.972 42.148 6.302 1.00 78.50 174 GLN A N 1
ATOM 1420 C CA . GLN A 1 174 ? -7.013 42.776 5.475 1.00 78.50 174 GLN A CA 1
ATOM 1421 C C . GLN A 1 174 ? -7.920 41.732 4.810 1.00 78.50 174 GLN A C 1
ATOM 1423 O O . GLN A 1 174 ? -9.138 41.892 4.745 1.00 78.50 174 GLN A O 1
ATOM 1428 N N . ARG A 1 175 ? -7.340 40.613 4.358 1.00 78.88 175 ARG A N 1
ATOM 1429 C CA . ARG A 1 175 ? -8.104 39.512 3.762 1.00 78.88 175 ARG A CA 1
ATOM 1430 C C . ARG A 1 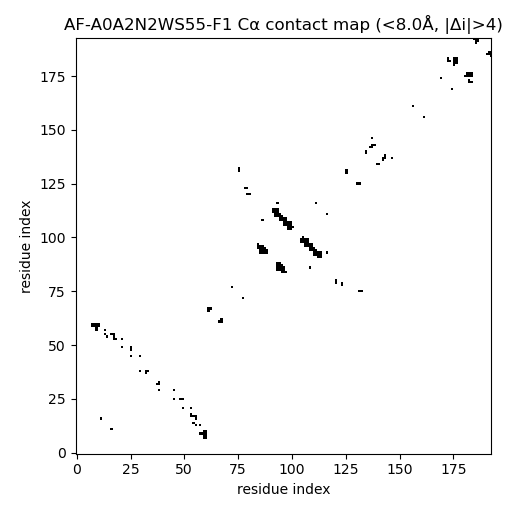175 ? -8.997 38.807 4.786 1.00 78.88 175 ARG A C 1
ATOM 1432 O O . ARG A 1 175 ? -10.125 38.448 4.455 1.00 78.88 175 ARG A O 1
ATOM 1439 N N . PHE A 1 176 ? -8.496 38.588 6.002 1.00 80.00 176 PHE A N 1
ATOM 1440 C CA . PHE A 1 176 ? -9.268 37.991 7.091 1.00 80.00 176 PHE A CA 1
ATOM 1441 C C . PHE A 1 176 ? -10.451 38.887 7.472 1.00 80.00 176 PHE A C 1
ATOM 1443 O O . PHE A 1 176 ? -11.583 38.406 7.523 1.00 80.00 176 PHE A O 1
ATOM 1450 N N . GLU A 1 177 ? -10.212 40.188 7.636 1.00 86.94 177 GLU A N 1
ATOM 1451 C CA . GLU A 1 177 ? -11.249 41.174 7.951 1.00 86.94 177 GLU A CA 1
ATOM 1452 C C . GLU A 1 177 ? -12.323 41.243 6.859 1.00 86.94 177 GLU A C 1
ATOM 1454 O O . GLU A 1 177 ? -13.508 41.173 7.167 1.00 86.94 177 GLU A O 1
ATOM 1459 N N . ARG A 1 178 ? -11.947 41.249 5.574 1.00 82.69 178 ARG A N 1
ATOM 1460 C CA . ARG A 1 178 ? -12.923 41.235 4.470 1.00 82.69 178 ARG A CA 1
ATOM 1461 C C . ARG A 1 178 ? -13.782 39.967 4.431 1.00 82.69 178 ARG A C 1
ATOM 1463 O O . ARG A 1 178 ? -14.960 40.039 4.094 1.00 82.69 178 ARG A O 1
ATOM 1470 N N . LEU A 1 179 ? -13.195 38.800 4.706 1.00 81.25 179 LEU A N 1
ATOM 1471 C CA . LEU A 1 179 ? -13.903 37.515 4.620 1.00 81.25 179 LEU A CA 1
ATOM 1472 C C . LEU A 1 179 ? -14.792 37.234 5.832 1.00 81.25 179 LEU A C 1
ATOM 1474 O O . LEU A 1 179 ? -15.804 36.551 5.698 1.00 81.25 179 LEU A O 1
ATOM 1478 N N . THR A 1 180 ? -14.391 37.714 7.005 1.00 79.62 180 THR A N 1
ATOM 1479 C CA . THR A 1 180 ? -15.046 37.382 8.280 1.00 79.62 180 THR A CA 1
ATOM 1480 C C . THR A 1 180 ? -15.797 38.556 8.898 1.00 79.62 180 THR A C 1
ATOM 1482 O O . THR A 1 180 ? -16.605 38.347 9.797 1.00 79.62 180 THR A O 1
ATOM 1485 N N . GLY A 1 181 ? -15.535 39.783 8.438 1.00 79.88 181 GLY A N 1
ATOM 1486 C CA . GLY A 1 181 ? -16.031 41.023 9.035 1.00 79.88 181 GLY A CA 1
ATOM 1487 C C . GLY A 1 181 ? -15.378 41.379 10.375 1.00 79.88 181 GLY A C 1
ATOM 1488 O O . GLY A 1 181 ? -15.792 42.347 11.008 1.00 79.88 181 GLY A O 1
ATOM 1489 N N . VAL A 1 182 ? -14.390 40.601 10.832 1.00 77.19 182 VAL A N 1
ATOM 1490 C CA . VAL A 1 182 ? -13.754 40.752 12.145 1.00 77.19 182 VAL A CA 1
ATOM 1491 C C . VAL A 1 182 ? -12.294 41.137 11.957 1.00 77.19 182 VAL A C 1
ATOM 1493 O O . VAL A 1 182 ? -11.531 40.406 11.327 1.00 77.19 182 VAL A O 1
ATOM 1496 N N . ASN A 1 183 ? -11.890 42.266 12.535 1.00 80.50 183 ASN A N 1
ATOM 1497 C CA . ASN A 1 183 ? -10.492 42.664 12.569 1.00 80.50 183 ASN A CA 1
ATOM 1498 C C . ASN A 1 183 ? -9.795 41.969 13.754 1.00 80.50 183 ASN A C 1
ATOM 1500 O O . ASN A 1 183 ? -10.148 42.219 14.904 1.00 80.50 183 ASN A O 1
ATOM 1504 N N . PRO A 1 184 ? -8.817 41.084 13.512 1.00 75.56 184 PRO A N 1
ATOM 1505 C CA . PRO A 1 184 ? -8.176 40.311 14.572 1.00 75.56 184 PRO A CA 1
ATOM 1506 C C . PRO A 1 184 ? -7.199 41.154 15.404 1.00 75.56 184 PRO A C 1
ATOM 1508 O O . PRO A 1 184 ? -6.738 40.695 16.446 1.00 75.56 184 PRO A O 1
ATOM 1511 N N . CYS A 1 185 ? -6.882 42.373 14.956 1.00 77.31 185 CYS A N 1
ATOM 1512 C CA . CYS A 1 185 ? -6.086 43.341 15.699 1.00 77.31 185 CYS A CA 1
ATOM 1513 C C . CYS A 1 185 ? -6.941 44.252 16.579 1.00 77.31 185 CYS A C 1
ATOM 1515 O O . CYS A 1 185 ? -6.374 45.114 17.228 1.00 77.31 185 CYS A O 1
ATOM 1517 N N . THR A 1 186 ? -8.267 44.098 16.626 1.00 78.06 186 THR A N 1
ATOM 1518 C CA . THR A 1 186 ? -9.103 44.818 17.591 1.00 78.06 186 THR A CA 1
ATOM 1519 C C . THR A 1 186 ? -9.807 43.843 18.518 1.00 78.06 186 THR A C 1
ATOM 1521 O O . THR A 1 186 ? -10.407 42.848 18.109 1.00 78.06 186 THR A O 1
ATOM 1524 N N . CYS A 1 187 ? -9.728 44.123 19.816 1.00 72.06 187 CYS A N 1
ATOM 1525 C CA . CYS A 1 187 ? -10.405 43.307 20.807 1.00 72.06 187 CYS A CA 1
ATOM 1526 C C . CYS A 1 187 ? -11.930 43.505 20.691 1.00 72.06 187 CYS A C 1
ATOM 1528 O O . CYS A 1 187 ? -12.402 44.641 20.789 1.00 72.06 187 CYS A O 1
ATOM 1530 N N . PRO A 1 188 ? -12.737 42.435 20.570 1.00 71.94 188 PRO A N 1
ATOM 1531 C CA . PRO A 1 188 ? -14.191 42.553 20.436 1.00 71.94 188 PRO A CA 1
ATOM 1532 C C . PRO A 1 188 ? -14.884 43.109 21.693 1.00 71.94 188 PRO A C 1
ATOM 1534 O O . PRO A 1 188 ? -16.044 43.507 21.618 1.00 71.94 188 PRO A O 1
ATOM 1537 N N . LEU A 1 189 ? -14.192 43.153 22.838 1.00 74.62 189 LEU A N 1
ATOM 1538 C CA . LEU A 1 189 ? -14.745 43.621 24.113 1.00 74.62 189 LEU A CA 1
ATOM 1539 C C . LEU A 1 189 ? -14.453 45.099 24.384 1.00 74.62 189 LEU A C 1
ATOM 1541 O O . LEU A 1 189 ? -15.354 45.836 24.772 1.00 74.62 189 LEU A O 1
ATOM 1545 N N . CYS A 1 190 ? -13.216 45.549 24.171 1.00 81.00 190 CYS A N 1
ATOM 1546 C CA . CYS A 1 190 ? -12.814 46.931 24.457 1.00 81.00 190 CYS A CA 1
ATOM 1547 C C . CYS A 1 190 ? -12.602 47.791 23.204 1.00 81.00 190 CYS A C 1
ATOM 1549 O O . CYS A 1 190 ? -12.395 48.993 23.333 1.00 81.00 190 CYS A O 1
ATOM 1551 N N . LYS A 1 191 ? -12.682 47.203 22.000 1.00 72.56 191 LYS A N 1
ATOM 1552 C CA . LYS A 1 191 ? -12.501 47.855 20.687 1.00 72.56 191 LYS A CA 1
ATOM 1553 C C . LYS A 1 191 ? -11.172 48.597 20.494 1.00 72.56 191 LYS A C 1
ATOM 1555 O O . LYS A 1 191 ? -10.996 49.266 19.480 1.00 72.56 191 LYS A O 1
ATOM 1560 N N . SER A 1 192 ? -10.234 48.461 21.425 1.00 64.56 192 SER A N 1
ATOM 1561 C CA . SER A 1 192 ? -8.846 48.875 21.265 1.00 64.56 192 SER A CA 1
ATOM 1562 C C . SER A 1 192 ? -8.036 47.758 20.608 1.00 64.56 192 SER A C 1
ATOM 1564 O O . SER A 1 192 ? -8.310 46.569 20.819 1.00 64.56 192 SER A O 1
ATOM 1566 N N . GLY A 1 193 ? -7.080 48.166 19.779 1.00 63.72 193 GLY A N 1
ATOM 1567 C CA . GLY A 1 193 ? -6.091 47.303 19.142 1.00 63.72 193 GLY A CA 1
ATOM 1568 C C . GLY A 1 193 ? -4.687 47.571 19.641 1.00 63.72 193 GLY A C 1
ATOM 1569 O O . GLY A 1 193 ? -4.485 48.662 20.221 1.00 63.72 193 GLY A O 1
#

Mean predicted aligned error: 16.98 Å

Sequence (193 aa):
MEGNRTSGNYLYPINQLSESFKAQFLDSLKRTLRKQEKMSLFFDTVQMAYKTRWVVHCEPSLANADHVVKYLGQYTHRVAITNKRILDIADGKVTFIAKDYRDNAINKPVTLEGVEFLRRFTLHILPSRFVKIRHYGIYNHTVKSHMGLLFVPEKKPDVDALINRQNPPETGLQRFERLTGVNPCTCPLCKSG

Radius of gyration: 29.42 Å; Cα contacts (8 Å, |Δi|>4): 119; chains: 1; bounding box: 48×72×60 Å

Solvent-accessible surface area (backbone atoms only — not comparable to full-atom values): 12090 Å² total; per-residue (Å²): 135,82,83,76,76,82,87,54,68,49,89,60,63,58,69,61,49,19,52,52,48,52,51,55,50,54,50,53,49,52,55,53,30,51,76,66,71,45,41,78,85,42,44,67,60,51,53,48,58,69,71,50,86,69,82,62,92,72,78,55,43,78,63,61,72,68,51,49,51,54,49,51,52,45,69,73,73,50,69,83,71,59,71,92,36,52,78,48,77,56,96,67,28,37,30,26,59,42,69,37,74,91,58,87,52,42,77,40,82,45,75,41,51,40,68,59,48,50,58,60,48,53,72,63,57,70,58,91,96,57,68,95,74,81,63,59,70,75,62,17,69,72,45,48,75,48,34,76,80,76,62,68,76,93,67,82,79,56,74,70,60,61,61,59,64,73,52,81,77,78,48,74,66,59,50,45,21,73,75,69,75,50,56,89,67,38,40,93,85,78,68,54,101

pLDDT: mean 80.87, std 14.13, range [28.36, 97.75]

Foldseek 3Di:
DDPDPPPFAAPDDQQVVQVVCLVVVLVVVCVVCVVVVNCVVCVVVSVVSVVDRGGDDDDGPDPDPVRVCVVVCCLQPPAPDDPVQFDDDPPQKTWGWAQDPVPVRDTDIDIDRNVVVVVVRCVRPDPPPDHSDDDDDCRHPVNVVCVVVVDDDPDPDDPVVVVVVVDPDQDPQSVCCVVPVDRPCADPPPRHD

Secondary structure (DSSP, 8-state):
-------S--SS-HHHHHHHHHHHHHHHHHHHHHHTT-HHHHHHHHHHHHHSPP----PPP-SSHHHHHHHHHHHHH--S--GGGEEEEETTEEEEEEEETTTTTEEEEEEEEHHHHHHHHHTTSPPTT--SS---GGGSHHHHHHHHHH-----PPPHHHHHHTTSPPPPHHHHHHHHHS--TTS-TTT---